Protein AF-A0A8J8T4H5-F1 (afdb_monomer_lite)

pLDDT: mean 76.76, std 9.53, range [48.12, 96.94]

Radius of gyration: 54.11 Å; chains: 1; bounding box: 108×82×137 Å

Organism: Halteria grandinella (NCBI:txid5974)

InterPro domains:
  IPR029358 Cilia-and flagella-associated protein 96 [PF15239] (41-212)
  IPR029358 Cilia-and flagella-associated protein 96 [PTHR31144] (11-211)

Secondary structure (DSSP, 8-state):
-----TTHHHHTTTTS----SS--------SS----S--------B-TTS-B-PPPPPPP-PPPPPSSSSTTTSTT---------TTHHHHHHHHHHHHHHHH----S----S----SS--HHHHT-S-----------TT-PPP-----TTS----SSPPPPSGGG-SSPPPPP-PPPP---PPPPPPTTSPPPPP-PPP--GGGPPPPPGGG-HHHHHHH-TTTT---

Sequence (230 aa):
MRTSKHEGYKDAGHDKDFKPAKSLNRKVKADFPHLSDYIEKKKCRKGEDGAVIIEPRNFLTNPPKEGEVGKGTSFGGNLPHMPDPFDTKREILRKERLDHESKVQEKPWSQMVKRRDTFAPVKEVFGTDVALPKVEEVLKGQDPPPHSPLHDKPFKPSNPPKRGYNKTIDKFPPYKEDPLKFVERKKPVEGEEERPKFKPTHSKKTMPMVPVATNIRNLKTEFPSIFRRL

Structure (mmCIF, N/CA/C/O backbone):
data_AF-A0A8J8T4H5-F1
#
_entry.id   AF-A0A8J8T4H5-F1
#
loop_
_atom_site.group_PDB
_atom_site.id
_atom_site.type_symbol
_atom_site.label_atom_id
_atom_site.label_alt_id
_atom_site.label_comp_id
_atom_site.label_asym_id
_atom_site.label_entity_id
_atom_site.label_seq_id
_atom_site.pdbx_PDB_ins_code
_atom_site.Cartn_x
_atom_site.Cartn_y
_atom_site.Cartn_z
_atom_site.occupancy
_atom_site.B_iso_or_equiv
_atom_site.auth_seq_id
_atom_site.auth_comp_id
_atom_site.auth_asym_id
_atom_site.auth_atom_id
_atom_site.pdbx_PDB_model_num
ATOM 1 N N . MET A 1 1 ? -59.970 -51.513 70.207 1.00 48.12 1 MET A N 1
ATOM 2 C CA . MET A 1 1 ? -59.590 -50.797 68.967 1.00 48.12 1 MET A CA 1
ATOM 3 C C . MET A 1 1 ? -58.923 -49.479 69.346 1.00 48.12 1 MET A C 1
ATOM 5 O O . MET A 1 1 ? -59.407 -48.842 70.272 1.00 48.12 1 MET A O 1
ATOM 9 N N . ARG A 1 2 ? -57.808 -49.086 68.711 1.00 59.16 2 ARG A N 1
ATOM 10 C CA . ARG A 1 2 ? -57.159 -47.782 68.960 1.00 59.16 2 ARG A CA 1
ATOM 11 C C . ARG A 1 2 ? -57.922 -46.693 68.199 1.00 59.16 2 ARG A C 1
ATOM 13 O O . ARG A 1 2 ? -58.079 -46.806 66.991 1.00 59.16 2 ARG A O 1
ATOM 20 N N . THR A 1 3 ? -58.397 -45.663 68.892 1.00 70.50 3 THR A N 1
ATOM 21 C CA . THR A 1 3 ? -59.065 -44.508 68.273 1.00 70.50 3 THR A CA 1
ATOM 22 C C . THR A 1 3 ? -58.018 -43.576 67.662 1.00 70.50 3 THR A C 1
ATOM 24 O O . THR A 1 3 ? -57.223 -42.980 68.390 1.00 70.50 3 THR A O 1
ATOM 27 N N . SER A 1 4 ? -57.994 -43.449 66.337 1.00 73.31 4 SER A N 1
ATOM 28 C CA . SER A 1 4 ? -57.128 -42.505 65.625 1.00 73.31 4 SER A CA 1
ATOM 29 C C . SER A 1 4 ? -57.672 -41.080 65.769 1.00 73.31 4 SER A C 1
ATOM 31 O O . SER A 1 4 ? -58.692 -40.741 65.171 1.00 73.31 4 SER A O 1
ATOM 33 N N . LYS A 1 5 ? -57.007 -40.235 66.566 1.00 80.81 5 LYS A N 1
ATOM 34 C CA . LYS A 1 5 ? -57.287 -38.792 66.592 1.00 80.81 5 LYS A CA 1
ATOM 35 C C . LYS A 1 5 ? -56.690 -38.145 65.342 1.00 80.81 5 LYS A C 1
ATOM 37 O O . LYS A 1 5 ? -55.484 -38.233 65.131 1.00 80.81 5 LYS A O 1
ATOM 42 N N . HIS A 1 6 ? -57.526 -37.480 64.548 1.00 74.81 6 HIS A N 1
ATOM 43 C CA . HIS A 1 6 ? -57.135 -36.850 63.281 1.00 74.81 6 HIS A CA 1
ATOM 44 C C . HIS A 1 6 ? -56.016 -35.800 63.451 1.00 74.81 6 HIS A C 1
ATOM 46 O O . HIS A 1 6 ? -55.172 -35.649 62.570 1.00 74.81 6 HIS A O 1
ATOM 52 N N . GLU A 1 7 ? -55.952 -35.119 64.596 1.00 76.06 7 GLU A N 1
ATOM 53 C CA . GLU A 1 7 ? -54.959 -34.066 64.861 1.00 76.06 7 GLU A CA 1
ATOM 54 C C . GLU A 1 7 ? -53.774 -34.515 65.731 1.00 76.06 7 GLU A C 1
ATOM 56 O O . GLU A 1 7 ? -52.969 -33.689 66.156 1.00 76.06 7 GLU A O 1
ATOM 61 N N . GLY A 1 8 ? -53.604 -35.824 65.958 1.00 76.19 8 GLY A N 1
ATOM 62 C CA . GLY A 1 8 ? -52.530 -36.343 66.817 1.00 76.19 8 GLY A CA 1
ATOM 63 C C . GLY A 1 8 ? -51.113 -35.944 66.378 1.00 76.19 8 GLY A C 1
ATOM 64 O O . GLY A 1 8 ? -50.208 -35.901 67.206 1.00 76.19 8 GLY A O 1
ATOM 65 N N . TYR A 1 9 ? -50.915 -35.599 65.101 1.00 68.75 9 TYR A N 1
ATOM 66 C CA . TYR A 1 9 ? -49.623 -35.145 64.578 1.00 68.75 9 TYR A CA 1
ATOM 67 C C . TYR A 1 9 ? -49.249 -33.717 65.029 1.00 68.75 9 TYR A C 1
ATOM 69 O O . TYR A 1 9 ? -48.065 -33.438 65.228 1.00 68.75 9 TYR A O 1
ATOM 77 N N . LYS A 1 10 ? -50.238 -32.835 65.256 1.00 73.12 10 LYS A N 1
ATOM 78 C CA . LYS A 1 10 ? -50.022 -31.492 65.825 1.00 73.12 10 LYS A CA 1
ATOM 79 C C . LYS A 1 10 ? -49.698 -31.582 67.316 1.00 73.12 10 LYS A C 1
ATOM 81 O O . LYS A 1 10 ? -48.769 -30.924 67.785 1.00 73.12 10 LYS A O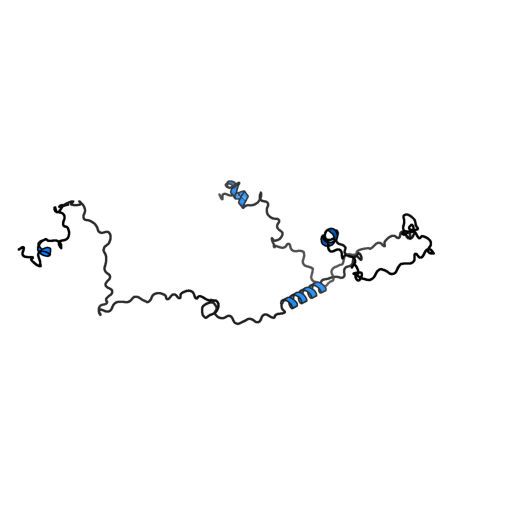 1
ATOM 86 N N . ASP A 1 11 ? -50.405 -32.457 68.036 1.00 74.00 11 ASP A N 1
ATOM 87 C CA . ASP A 1 11 ? -50.169 -32.726 69.462 1.00 74.00 11 ASP A CA 1
ATOM 88 C C . ASP A 1 11 ? -48.792 -33.357 69.714 1.00 74.00 11 ASP A C 1
ATOM 90 O O . ASP A 1 11 ? -48.123 -33.032 70.696 1.00 74.00 11 ASP A O 1
ATOM 94 N N . ALA A 1 12 ? -48.322 -34.203 68.791 1.00 75.44 12 ALA A N 1
ATOM 95 C CA . ALA A 1 12 ? -46.982 -34.788 68.825 1.00 75.44 12 ALA A CA 1
ATOM 96 C C . ALA A 1 12 ? -45.856 -33.773 68.531 1.00 75.44 12 ALA A C 1
ATOM 98 O O . ALA A 1 12 ? -44.679 -34.098 68.679 1.00 75.44 12 ALA A O 1
ATOM 99 N N . GLY A 1 13 ? -46.194 -32.530 68.161 1.00 71.12 13 GLY A N 1
ATOM 100 C CA . GLY A 1 13 ? -45.237 -31.430 68.049 1.00 71.12 13 GLY A CA 1
ATOM 101 C C . GLY A 1 13 ? -44.281 -31.526 66.859 1.00 71.12 13 GLY A C 1
ATOM 102 O O . GLY A 1 13 ? -43.242 -30.874 66.892 1.00 71.12 13 GLY A O 1
ATOM 103 N N . HIS A 1 14 ? -44.624 -32.296 65.821 1.00 70.88 14 HIS A N 1
ATOM 104 C CA . HIS A 1 14 ? -43.783 -32.479 64.630 1.00 70.88 14 HIS A CA 1
ATOM 105 C C . HIS A 1 14 ? -43.642 -31.216 63.758 1.00 70.88 14 HIS A C 1
ATOM 107 O O . HIS A 1 14 ? -42.679 -31.123 63.006 1.00 70.88 14 HIS A O 1
ATOM 113 N N . ASP A 1 15 ? -44.538 -30.234 63.915 1.00 73.38 15 ASP A N 1
ATOM 114 C CA . ASP A 1 15 ? -44.471 -28.916 63.256 1.00 73.38 15 ASP A CA 1
ATOM 115 C C . ASP A 1 15 ? -43.728 -27.851 64.087 1.00 73.38 15 ASP A C 1
ATOM 117 O O . ASP A 1 15 ? -43.699 -26.674 63.728 1.00 73.38 15 ASP A O 1
ATOM 121 N N . LYS A 1 16 ? -43.147 -28.213 65.238 1.00 74.19 16 LYS A N 1
ATOM 122 C CA . LYS A 1 16 ? -42.328 -27.274 66.014 1.00 74.19 16 LYS A CA 1
ATOM 123 C C . LYS A 1 16 ? -40.903 -27.321 65.479 1.00 74.19 16 LYS A C 1
ATOM 125 O O . LYS A 1 16 ? -40.271 -28.373 65.526 1.00 74.19 16 LYS A O 1
ATOM 130 N N . ASP A 1 17 ? -40.386 -26.172 65.044 1.00 78.69 17 ASP A N 1
ATOM 131 C CA . ASP A 1 17 ? -38.970 -26.024 64.697 1.00 78.69 17 ASP A CA 1
ATOM 132 C C . ASP A 1 17 ? -38.089 -26.629 65.798 1.00 78.69 17 ASP A C 1
ATOM 134 O O . ASP A 1 17 ? -38.341 -26.418 66.991 1.00 78.69 17 ASP A O 1
ATOM 138 N N . PHE A 1 18 ? -37.060 -27.386 65.406 1.00 74.88 18 PHE A N 1
ATOM 139 C CA . PHE A 1 18 ? -36.119 -28.007 66.335 1.00 74.88 18 PHE A CA 1
ATOM 140 C C . PHE A 1 18 ? -35.484 -26.933 67.228 1.00 74.88 18 PHE A C 1
ATOM 142 O O . PHE A 1 18 ? -34.607 -26.177 66.808 1.00 74.88 18 PHE A O 1
ATOM 149 N N . LYS A 1 19 ? -35.936 -26.859 68.483 1.00 72.12 19 LYS A N 1
ATOM 150 C CA . LYS A 1 19 ? -35.341 -26.005 69.511 1.00 72.12 19 LYS A CA 1
ATOM 151 C C . LYS A 1 19 ? -34.372 -26.854 70.331 1.00 72.12 19 LYS A C 1
ATOM 153 O O . LYS A 1 19 ? -34.779 -27.903 70.834 1.00 72.12 19 LYS A O 1
ATOM 158 N N . PRO A 1 20 ? -33.106 -26.437 70.500 1.00 77.50 20 PRO A N 1
ATOM 159 C CA . PRO A 1 20 ? -32.175 -27.159 71.356 1.00 77.50 20 PRO A CA 1
ATOM 160 C C . PRO A 1 20 ? -32.749 -27.257 72.776 1.00 77.50 20 PRO A C 1
ATOM 162 O O . PRO A 1 20 ? -33.276 -26.281 73.308 1.00 77.50 20 PRO A O 1
ATOM 165 N N . ALA A 1 21 ? -32.619 -28.430 73.403 1.00 71.38 21 ALA A N 1
ATOM 166 C CA . ALA A 1 21 ? -33.217 -28.744 74.708 1.00 71.38 21 ALA A CA 1
ATOM 167 C C . ALA A 1 21 ? -32.777 -27.809 75.854 1.00 71.38 21 ALA A C 1
ATOM 169 O O . ALA A 1 21 ? -33.380 -27.801 76.924 1.00 71.38 21 ALA A O 1
ATOM 170 N N . LYS A 1 22 ? -31.717 -27.022 75.643 1.00 73.69 22 LYS A N 1
ATOM 171 C CA . LYS A 1 22 ? -31.236 -26.001 76.570 1.00 73.69 22 LYS A CA 1
ATOM 172 C C . LYS A 1 22 ? -31.010 -24.707 75.796 1.00 73.69 22 LYS A C 1
ATOM 174 O O . LYS A 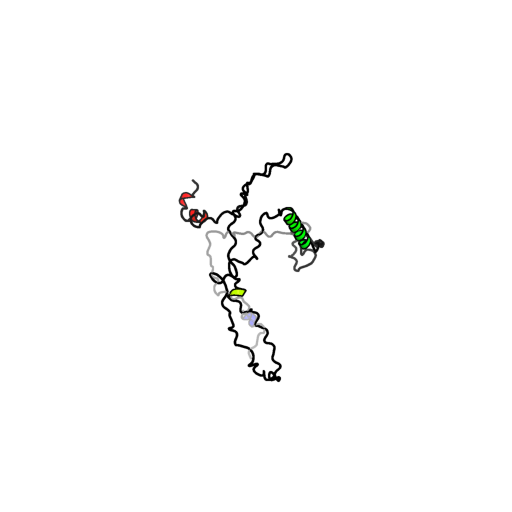1 22 ? -30.178 -24.667 74.891 1.00 73.69 22 LYS A O 1
ATOM 179 N N . SER A 1 23 ? -31.697 -23.634 76.181 1.00 67.06 23 SER A N 1
ATOM 180 C CA . SER A 1 23 ? -31.299 -22.284 75.790 1.00 67.06 23 SER A CA 1
ATOM 181 C C . SER A 1 23 ? -29.957 -21.988 76.457 1.00 67.06 23 SER A C 1
ATOM 183 O O . SER A 1 23 ? -29.897 -21.743 77.665 1.00 67.06 23 SER A O 1
ATOM 185 N N . LEU A 1 24 ? -28.860 -22.058 75.703 1.00 66.50 24 LEU A N 1
ATOM 186 C CA . LEU A 1 24 ? -27.577 -21.560 76.186 1.00 66.50 24 LEU A CA 1
ATOM 187 C C . LEU A 1 24 ? -27.739 -20.053 76.396 1.00 66.50 24 LEU A C 1
ATOM 189 O O . LEU A 1 24 ? -27.742 -19.287 75.435 1.00 66.50 24 LEU A O 1
ATOM 193 N N . ASN A 1 25 ? -27.902 -19.628 77.651 1.00 66.00 25 ASN A N 1
ATOM 194 C CA . ASN A 1 25 ? -27.830 -18.223 78.036 1.00 66.00 25 ASN A CA 1
ATOM 195 C C . ASN A 1 25 ? -26.396 -17.746 77.804 1.00 66.00 25 ASN A C 1
ATOM 197 O O . ASN A 1 25 ? -25.583 -17.678 78.725 1.00 66.00 25 ASN A O 1
ATOM 201 N N . ARG A 1 26 ? -26.060 -17.435 76.553 1.00 60.97 26 ARG A N 1
ATOM 202 C CA . ARG A 1 26 ? -24.775 -16.856 76.186 1.00 60.97 26 ARG A CA 1
ATOM 203 C C . ARG A 1 26 ? -24.806 -15.373 76.564 1.00 60.97 26 ARG A C 1
ATOM 205 O O . ARG A 1 26 ? -24.913 -14.500 75.715 1.00 60.97 26 ARG A O 1
ATOM 212 N N . LYS A 1 27 ? -24.742 -15.080 77.867 1.00 62.34 27 LYS A N 1
ATOM 213 C CA . LYS A 1 27 ? -24.481 -13.728 78.384 1.00 62.34 27 LYS A CA 1
ATOM 214 C C . LYS A 1 27 ? -22.987 -13.432 78.260 1.00 62.34 27 LYS A C 1
ATOM 216 O O . LYS A 1 27 ? -22.303 -13.256 79.2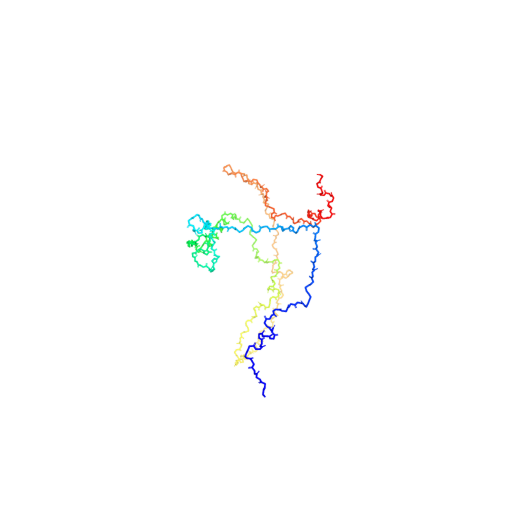60 1.00 62.34 27 LYS A O 1
ATOM 221 N N . VAL A 1 28 ? -22.469 -13.392 77.036 1.00 63.84 28 VAL A N 1
ATOM 222 C CA . VAL A 1 28 ? -21.215 -12.672 76.809 1.00 63.84 28 VAL A CA 1
ATOM 223 C C . VAL A 1 28 ? -21.627 -11.212 76.697 1.00 63.84 28 VAL A C 1
ATOM 225 O O . VAL A 1 28 ? -22.088 -10.770 75.649 1.00 63.84 28 VAL A O 1
ATOM 228 N N . LYS A 1 29 ? -21.571 -10.487 77.819 1.00 67.69 29 LYS A N 1
ATOM 229 C CA . LYS A 1 29 ? -21.586 -9.027 77.775 1.00 67.69 29 LYS A CA 1
ATOM 230 C C . LYS A 1 29 ? -20.262 -8.640 77.128 1.00 67.69 29 LYS A C 1
ATOM 232 O O . LYS A 1 29 ? -19.228 -8.774 77.765 1.00 67.69 29 LYS A O 1
ATOM 237 N N . ALA A 1 30 ? -20.283 -8.283 75.849 1.00 71.06 30 ALA A N 1
ATOM 238 C CA . ALA A 1 30 ? -19.136 -7.605 75.269 1.00 71.06 30 ALA A CA 1
ATOM 239 C C . ALA A 1 30 ? -18.952 -6.288 76.036 1.00 71.06 30 ALA A C 1
ATOM 241 O O . ALA A 1 30 ? -19.937 -5.588 76.283 1.00 71.06 30 ALA A O 1
ATOM 242 N N . ASP A 1 31 ? -17.717 -5.969 76.423 1.00 80.38 31 ASP A N 1
ATOM 243 C CA . ASP A 1 31 ? -17.400 -4.727 77.145 1.00 80.38 31 ASP A CA 1
ATOM 244 C C . ASP A 1 31 ? -17.701 -3.475 76.305 1.00 80.38 31 ASP A C 1
ATOM 246 O O . ASP A 1 31 ? -17.849 -2.376 76.836 1.00 80.38 31 ASP A O 1
ATOM 250 N N . PHE A 1 32 ? -17.859 -3.654 74.990 1.00 80.25 32 PHE A N 1
ATOM 251 C CA . PHE A 1 32 ? -18.179 -2.602 74.039 1.00 80.25 32 PHE A CA 1
ATOM 252 C C . PHE A 1 32 ? -19.486 -2.914 73.297 1.00 80.25 32 PHE A C 1
ATOM 254 O O . PHE A 1 32 ? -19.695 -4.057 72.870 1.00 80.25 32 PHE A O 1
ATOM 261 N N . PRO A 1 33 ? -20.375 -1.919 73.111 1.00 78.44 33 PRO A N 1
ATOM 262 C CA . PRO A 1 33 ? -21.544 -2.076 72.257 1.00 78.44 33 PRO A CA 1
ATOM 263 C C . PRO A 1 33 ? -21.090 -2.333 70.815 1.00 78.44 33 PRO A C 1
ATOM 265 O O . PRO A 1 33 ? -20.157 -1.697 70.329 1.00 78.44 33 PRO A O 1
ATOM 268 N N . HIS A 1 34 ? -21.751 -3.262 70.123 1.00 77.19 34 HIS A N 1
ATOM 269 C CA . HIS A 1 34 ? -21.466 -3.550 68.719 1.00 77.19 34 HIS A CA 1
ATOM 270 C C . HIS A 1 34 ? -21.795 -2.318 67.863 1.00 77.19 34 HIS A C 1
ATOM 272 O O . HIS A 1 34 ? -22.962 -2.036 67.585 1.00 77.19 34 HIS A O 1
ATOM 278 N N . LEU A 1 35 ? -20.765 -1.578 67.457 1.00 79.06 35 LEU A N 1
ATOM 279 C CA . LEU A 1 35 ? -20.881 -0.481 66.504 1.00 79.06 35 LEU A CA 1
ATOM 280 C C . LEU A 1 35 ? -21.162 -1.093 65.127 1.00 79.06 35 LEU A C 1
ATOM 282 O O . LEU A 1 35 ? -20.359 -1.858 64.606 1.00 79.06 35 LEU A O 1
ATOM 286 N N . SER A 1 36 ? -22.338 -0.833 64.557 1.00 79.31 36 SER A N 1
ATOM 287 C CA . SER A 1 36 ? -22.622 -1.211 63.172 1.00 79.31 36 SER A CA 1
ATOM 288 C C . SER A 1 36 ? -21.914 -0.228 62.240 1.00 79.31 36 SER A C 1
ATOM 290 O O . SER A 1 36 ? -22.266 0.952 62.231 1.00 79.31 36 SER A O 1
ATOM 292 N N . ASP A 1 37 ? -20.966 -0.709 61.438 1.00 79.31 37 ASP A N 1
ATOM 293 C CA . ASP A 1 37 ? -20.181 0.122 60.510 1.00 79.31 37 ASP A CA 1
ATOM 294 C C . ASP A 1 37 ? -21.040 0.841 59.452 1.00 79.31 37 ASP A C 1
ATOM 296 O O . ASP A 1 37 ? -20.618 1.840 58.867 1.00 79.31 37 ASP A O 1
ATOM 300 N N . TYR A 1 38 ? -22.262 0.358 59.203 1.00 80.25 38 TYR A N 1
ATOM 301 C CA . TYR A 1 38 ? -23.140 0.867 58.157 1.00 80.25 38 TYR A CA 1
ATOM 302 C C . TYR A 1 38 ? -24.570 1.084 58.658 1.00 80.25 38 TYR A C 1
ATOM 304 O O . TYR A 1 38 ? -25.236 0.161 59.121 1.00 80.25 38 TYR A O 1
ATOM 312 N N . ILE A 1 39 ? -25.056 2.321 58.530 1.00 81.88 39 ILE A N 1
ATOM 313 C CA . ILE A 1 39 ? -26.459 2.674 58.757 1.00 81.88 39 ILE A CA 1
ATOM 314 C C . ILE A 1 39 ? -27.139 2.726 57.389 1.00 81.88 39 ILE A C 1
ATOM 316 O O . ILE A 1 39 ? -26.931 3.669 56.620 1.00 81.88 39 ILE A O 1
ATOM 320 N N . GLU A 1 40 ? -27.967 1.727 57.088 1.00 80.75 40 GLU A N 1
ATOM 321 C CA . GLU A 1 40 ? -28.793 1.696 55.879 1.00 80.75 40 GLU A CA 1
ATOM 322 C C . GLU A 1 40 ? -29.820 2.837 55.894 1.00 80.75 40 GLU A C 1
ATOM 324 O O . GLU A 1 40 ? -30.922 2.736 56.435 1.00 80.75 40 GLU A O 1
ATOM 329 N N . LYS A 1 41 ? -29.469 3.965 55.272 1.00 84.19 41 LYS A N 1
ATOM 330 C CA . LYS A 1 41 ? -30.417 5.057 55.037 1.00 84.19 41 LYS A CA 1
ATOM 331 C C . LYS A 1 41 ? -31.312 4.699 53.854 1.00 84.19 41 LYS A C 1
ATOM 333 O O . LYS A 1 41 ? -30.929 4.866 52.694 1.00 84.19 41 LYS A O 1
ATOM 338 N N . LYS A 1 42 ? -32.532 4.245 54.141 1.00 82.44 42 LYS A N 1
ATOM 339 C CA . LYS A 1 42 ? -33.567 4.024 53.124 1.00 82.44 42 LYS A CA 1
ATOM 340 C C . LYS A 1 42 ? -33.939 5.360 52.469 1.00 82.44 42 LYS A C 1
ATOM 342 O O . LYS A 1 42 ? -34.578 6.206 53.087 1.00 82.44 42 LYS A O 1
ATOM 347 N N . LYS A 1 43 ? -33.540 5.561 51.210 1.00 80.81 43 LYS A N 1
ATOM 348 C CA . LYS A 1 43 ? -33.917 6.752 50.435 1.00 80.81 43 LYS A CA 1
ATOM 349 C C . LYS A 1 43 ? -35.398 6.661 50.048 1.00 80.81 43 LYS A C 1
ATOM 351 O O . LYS A 1 43 ? -35.773 5.819 49.231 1.00 80.81 43 LYS A O 1
ATOM 356 N N . CYS A 1 44 ? -36.240 7.523 50.616 1.00 78.69 44 CYS A N 1
ATOM 357 C CA . CYS A 1 44 ? -37.612 7.710 50.143 1.00 78.69 44 CYS A CA 1
ATOM 358 C C . CYS A 1 44 ? -37.582 8.467 48.809 1.00 78.69 44 CYS A C 1
ATOM 360 O O . CYS A 1 44 ? -37.178 9.621 48.763 1.00 78.69 44 CYS A O 1
ATOM 362 N N . ARG A 1 45 ? -38.003 7.810 47.722 1.00 79.88 45 ARG A N 1
ATOM 363 C CA . ARG A 1 45 ? -38.111 8.412 46.379 1.00 79.88 45 ARG A CA 1
ATOM 364 C C . ARG A 1 45 ? -39.494 8.998 46.078 1.00 79.88 45 ARG A C 1
ATOM 366 O O . ARG A 1 45 ? -39.770 9.316 44.932 1.00 79.88 45 ARG A O 1
ATOM 373 N N . LYS A 1 46 ? -40.382 9.095 47.069 1.00 85.94 46 LYS A N 1
ATOM 374 C CA . LYS A 1 46 ? -41.714 9.691 46.901 1.00 85.94 46 LYS A CA 1
ATOM 375 C C . LYS A 1 46 ? -41.640 11.184 47.228 1.00 85.94 46 LYS A C 1
ATOM 377 O O . LYS A 1 46 ? -41.106 11.524 48.279 1.00 85.94 46 LYS A O 1
ATOM 382 N N . GLY A 1 47 ? -42.132 12.032 46.328 1.00 82.81 47 GLY A N 1
ATOM 383 C CA . GLY A 1 47 ? -42.318 13.465 46.570 1.00 82.81 47 GLY A CA 1
ATOM 384 C C . GLY A 1 47 ? -43.544 13.749 47.445 1.00 82.81 47 GLY A C 1
ATOM 385 O O . GLY A 1 47 ? -44.257 12.818 47.827 1.00 82.81 47 GLY A O 1
ATOM 386 N N . GLU A 1 48 ? -43.797 15.026 47.742 1.00 83.00 48 GLU A N 1
ATOM 387 C CA . GLU A 1 48 ? -44.941 15.469 48.563 1.00 83.00 48 GLU A CA 1
ATOM 388 C C . GLU A 1 48 ? -46.296 15.039 47.973 1.00 83.00 48 GLU A C 1
ATOM 390 O O . GLU A 1 48 ? -47.183 14.629 48.716 1.00 83.00 48 GLU A O 1
ATOM 395 N N . ASP A 1 49 ? -46.407 14.975 46.644 1.00 82.25 49 ASP A N 1
ATOM 396 C CA . ASP A 1 49 ? -47.617 14.538 45.931 1.00 82.25 49 ASP A CA 1
ATOM 397 C C . ASP A 1 49 ? -47.775 13.004 45.849 1.00 82.25 49 ASP A C 1
ATOM 399 O O . ASP A 1 49 ? -48.641 12.481 45.148 1.00 82.25 49 ASP A O 1
ATOM 403 N N . GLY A 1 50 ? -46.888 12.239 46.498 1.00 82.50 50 GLY A N 1
ATOM 404 C CA . GLY A 1 50 ? -46.883 10.773 46.461 1.00 82.50 50 GLY A CA 1
ATOM 405 C C . GLY A 1 50 ? -46.337 10.157 45.164 1.00 82.50 50 GLY A C 1
ATOM 406 O O . GLY A 1 50 ? -46.161 8.935 45.098 1.00 82.50 50 GLY A O 1
ATOM 407 N N . ALA A 1 51 ? -46.009 10.977 44.162 1.00 82.56 51 ALA A N 1
ATOM 408 C CA . ALA A 1 51 ? -45.349 10.554 42.930 1.00 82.56 51 ALA A CA 1
ATOM 409 C C . ALA A 1 51 ? -43.881 10.166 43.179 1.00 82.56 51 ALA A C 1
ATOM 411 O O . ALA A 1 51 ? -43.186 10.761 44.005 1.00 82.56 51 ALA A O 1
ATOM 412 N N . VAL A 1 52 ? -43.389 9.154 42.461 1.00 86.81 52 VAL A N 1
ATOM 413 C CA . VAL A 1 52 ? -41.983 8.732 42.546 1.00 86.81 52 VAL A CA 1
ATOM 414 C C . VAL A 1 52 ? -41.122 9.706 41.738 1.00 86.81 52 VAL A C 1
ATOM 416 O O . VAL A 1 52 ? -41.343 9.871 40.543 1.00 86.81 52 VAL A O 1
ATOM 419 N N . ILE A 1 53 ? -40.137 10.336 42.377 1.00 84.94 53 ILE A N 1
ATOM 420 C CA . ILE A 1 53 ? -39.162 11.226 41.739 1.00 84.94 53 ILE A CA 1
ATOM 421 C C . ILE A 1 53 ? -38.242 10.363 40.867 1.00 84.94 53 ILE A C 1
ATOM 423 O O . ILE A 1 53 ? -37.426 9.591 41.380 1.00 84.94 53 ILE A O 1
ATOM 427 N N . ILE A 1 54 ? -38.413 10.460 39.548 1.00 82.69 54 ILE A N 1
ATOM 428 C CA . ILE A 1 54 ? -37.607 9.745 38.552 1.00 82.69 54 ILE A CA 1
ATOM 429 C C . ILE A 1 54 ? -36.412 10.630 38.180 1.00 82.69 54 ILE A C 1
ATOM 431 O O . ILE A 1 54 ? -36.570 11.810 37.876 1.00 82.69 54 ILE A O 1
ATOM 435 N N . GLU A 1 55 ? -35.209 10.062 38.230 1.00 84.94 55 GLU A N 1
ATOM 436 C CA . GLU A 1 55 ? -33.973 10.740 37.828 1.00 84.94 55 GLU A CA 1
ATOM 437 C C . GLU A 1 55 ? -33.941 10.966 36.298 1.00 84.94 55 GLU A C 1
ATOM 439 O O . GLU A 1 55 ? -34.627 10.255 35.554 1.00 84.94 55 GLU A O 1
ATOM 444 N N . PRO A 1 56 ? -33.154 11.935 35.792 1.00 90.56 56 PRO A N 1
ATOM 445 C CA . PRO A 1 56 ? -32.983 12.133 34.355 1.00 90.56 56 PRO A CA 1
ATOM 446 C C . PRO A 1 56 ? -32.573 10.836 33.647 1.00 90.56 56 PRO A C 1
ATOM 448 O O . PRO A 1 56 ? -31.797 10.038 34.172 1.00 90.56 56 PRO A O 1
ATOM 451 N N . ARG A 1 57 ? -33.090 10.621 32.434 1.00 88.94 57 ARG A N 1
ATOM 452 C CA . ARG A 1 57 ? -32.789 9.417 31.653 1.00 88.94 57 ARG A CA 1
ATOM 453 C C . ARG A 1 57 ? -31.282 9.332 31.375 1.00 88.94 57 ARG A C 1
ATOM 455 O O . ARG A 1 57 ? -30.685 10.303 30.917 1.00 88.94 57 ARG A O 1
ATOM 462 N N . ASN A 1 58 ? -30.692 8.160 31.617 1.00 89.75 58 ASN A N 1
ATOM 463 C CA . ASN A 1 58 ? -29.283 7.888 31.315 1.00 89.75 58 ASN A CA 1
ATOM 464 C C . ASN A 1 58 ? -28.958 8.074 29.821 1.00 89.75 58 ASN A C 1
ATOM 466 O O . ASN A 1 58 ? -29.850 8.061 28.966 1.00 89.75 58 ASN A O 1
ATOM 470 N N . PHE A 1 59 ? -27.663 8.198 29.508 1.00 90.19 59 PHE A N 1
ATOM 471 C CA . PHE A 1 59 ? -27.177 8.267 28.130 1.00 90.19 59 PHE A CA 1
ATOM 472 C C . PHE A 1 59 ? -27.615 7.030 27.333 1.00 90.19 59 PHE A C 1
ATOM 474 O O . PHE A 1 59 ? -27.512 5.894 27.797 1.00 90.19 59 PHE A O 1
ATOM 481 N N . LEU A 1 60 ? -28.130 7.263 26.126 1.00 92.12 60 LEU A N 1
ATOM 482 C CA . LEU A 1 60 ? -28.531 6.192 25.222 1.00 92.12 60 LEU A CA 1
ATOM 483 C C . LEU A 1 60 ? -27.289 5.640 24.525 1.00 92.12 60 LEU A C 1
ATOM 485 O O . LEU A 1 60 ? -26.529 6.392 23.916 1.00 92.12 60 LEU A O 1
ATOM 489 N N . THR A 1 61 ? -27.101 4.328 24.587 1.00 92.38 61 THR A N 1
ATOM 490 C CA . THR A 1 61 ? -26.102 3.615 23.790 1.00 92.38 61 THR A CA 1
ATOM 491 C C . THR A 1 61 ? -26.801 2.805 22.709 1.00 92.38 61 THR A C 1
ATOM 493 O O . THR A 1 61 ? -27.885 2.262 22.917 1.00 92.38 61 THR A O 1
ATOM 496 N N . ASN A 1 62 ? -26.172 2.728 21.538 1.00 87.69 62 ASN A N 1
ATOM 497 C CA . ASN A 1 62 ? -26.591 1.822 20.477 1.00 87.69 62 ASN A CA 1
ATOM 498 C C . ASN A 1 62 ? -25.629 0.627 20.464 1.00 87.69 62 ASN A C 1
ATOM 500 O O . ASN A 1 62 ? -24.417 0.851 20.519 1.00 87.69 62 ASN A O 1
ATOM 504 N N . PRO A 1 63 ? -26.122 -0.620 20.379 1.00 89.44 63 PRO A N 1
ATOM 505 C CA . PRO A 1 63 ? -25.250 -1.769 20.165 1.00 89.44 63 PRO A CA 1
ATOM 506 C C . PRO A 1 63 ? -24.521 -1.641 18.813 1.00 89.44 63 PRO A C 1
ATOM 508 O O . PRO A 1 63 ? -25.066 -1.017 17.889 1.00 89.44 63 PRO A O 1
ATOM 511 N N . PRO A 1 64 ? -23.307 -2.211 18.677 1.00 87.25 64 PRO A N 1
ATOM 512 C CA . PRO A 1 64 ? -22.584 -2.204 17.410 1.00 87.25 64 PRO A CA 1
ATOM 513 C C . PRO A 1 64 ? -23.430 -2.879 16.327 1.00 87.25 64 PRO A C 1
ATOM 515 O O . PRO A 1 64 ? -24.091 -3.888 16.571 1.00 87.25 64 PRO A O 1
ATOM 518 N N . LYS A 1 65 ? -23.455 -2.283 15.134 1.00 85.44 65 LYS A N 1
ATOM 519 C CA . LYS A 1 65 ? -24.185 -2.840 13.994 1.00 85.44 65 LYS A CA 1
ATOM 520 C C . LYS A 1 65 ? -23.377 -3.977 13.378 1.00 85.44 65 LYS A C 1
ATOM 522 O O . LYS A 1 65 ? -22.174 -3.842 13.182 1.00 85.44 65 LYS A O 1
ATOM 527 N N . GLU A 1 66 ? -24.060 -5.069 13.059 1.00 83.62 66 GLU A N 1
ATOM 528 C CA . GLU A 1 66 ? -23.485 -6.251 12.416 1.00 83.62 66 GLU A CA 1
ATOM 529 C C . GLU A 1 66 ? -23.864 -6.268 10.925 1.00 83.62 66 GLU A C 1
ATOM 531 O O . GLU A 1 66 ? -24.999 -5.939 10.572 1.00 83.62 66 GLU A O 1
ATOM 536 N N . GLY A 1 67 ? -22.918 -6.628 10.050 1.00 81.81 67 GLY A N 1
ATOM 537 C CA . GLY A 1 67 ? -23.113 -6.738 8.596 1.00 81.81 67 GLY A CA 1
ATOM 538 C C . GLY A 1 67 ? -22.126 -5.910 7.762 1.00 81.81 67 GLY A C 1
ATOM 539 O O . GLY A 1 67 ? -21.364 -5.114 8.301 1.00 81.81 67 GLY A O 1
ATOM 540 N N . GLU A 1 68 ? -22.139 -6.100 6.437 1.00 77.19 68 GLU A N 1
ATOM 541 C CA . GLU A 1 68 ? -21.218 -5.424 5.499 1.00 77.19 68 GLU A CA 1
ATOM 542 C C . GLU A 1 68 ? -21.774 -4.108 4.928 1.00 77.19 68 GLU A C 1
ATOM 544 O O . GLU A 1 68 ? -21.024 -3.157 4.716 1.00 77.19 68 GLU A O 1
ATOM 549 N N . VAL A 1 69 ? -23.091 -4.018 4.699 1.00 78.31 69 VAL A N 1
ATOM 550 C CA . VAL A 1 69 ? -23.741 -2.855 4.069 1.00 78.31 69 VAL A CA 1
ATOM 551 C C . VAL A 1 69 ? -24.980 -2.417 4.851 1.00 78.31 69 VAL A C 1
ATOM 553 O O . VAL A 1 69 ? -25.786 -3.247 5.264 1.00 78.31 69 VAL A O 1
ATOM 556 N N . GLY A 1 70 ? -25.154 -1.108 5.065 1.00 73.81 70 GLY A N 1
ATOM 557 C CA . GLY A 1 70 ? -26.339 -0.572 5.742 1.00 73.81 70 GLY A CA 1
ATOM 558 C C . GLY A 1 70 ? -26.128 0.756 6.474 1.00 73.81 70 GLY A C 1
ATOM 559 O O . GLY A 1 70 ? -25.007 1.221 6.691 1.00 73.81 70 GLY A O 1
ATOM 560 N N . LYS A 1 71 ? -27.243 1.379 6.879 1.00 73.00 71 LYS A N 1
ATOM 561 C CA . LYS A 1 71 ? -27.243 2.637 7.641 1.00 73.00 71 LYS A CA 1
ATOM 562 C C . LYS A 1 71 ? -26.637 2.409 9.029 1.00 73.00 71 LYS A C 1
ATOM 564 O O . LYS A 1 71 ? -27.223 1.715 9.858 1.00 73.00 71 LYS A O 1
ATOM 569 N N . GLY A 1 72 ? -25.504 3.056 9.295 1.00 75.12 72 GLY A N 1
ATOM 570 C CA . GLY A 1 72 ? -24.802 2.968 10.579 1.00 75.12 72 GLY A CA 1
ATOM 571 C C . GLY A 1 72 ? -23.822 1.797 10.693 1.00 75.12 72 GLY A C 1
ATOM 572 O O . GLY A 1 72 ? -23.297 1.584 11.780 1.00 75.12 72 GLY A O 1
ATOM 573 N N . THR A 1 73 ? -23.568 1.066 9.600 1.00 81.44 73 THR A N 1
ATOM 574 C CA . THR A 1 73 ? -22.483 0.073 9.518 1.00 81.44 73 THR A CA 1
ATOM 575 C C . THR A 1 73 ? -21.121 0.755 9.349 1.00 81.44 73 THR A C 1
ATOM 577 O O . THR A 1 73 ? -20.145 0.368 9.982 1.00 81.44 73 THR A O 1
ATOM 580 N N . SER A 1 74 ? -21.053 1.818 8.542 1.00 80.56 74 SER A N 1
ATOM 581 C CA . SER A 1 74 ? -19.872 2.674 8.387 1.00 80.56 74 SER A CA 1
ATOM 582 C C . SER A 1 74 ? -20.060 4.003 9.131 1.00 80.56 74 SER A C 1
ATOM 584 O O . SER A 1 74 ? -21.156 4.567 9.163 1.00 80.56 74 SER A O 1
ATOM 586 N N . PHE A 1 75 ? -18.975 4.554 9.686 1.00 80.25 75 PHE A N 1
ATOM 587 C CA . PHE A 1 75 ? -18.998 5.852 10.383 1.00 80.25 75 PHE A CA 1
ATOM 588 C C . PHE A 1 75 ? -19.364 7.040 9.471 1.00 80.25 75 PHE A C 1
ATOM 590 O O . PHE A 1 75 ? -19.808 8.071 9.966 1.00 80.25 75 PHE A O 1
ATOM 597 N N . GLY A 1 76 ? -19.193 6.900 8.150 1.00 81.06 76 GLY A N 1
ATOM 598 C CA . GLY A 1 76 ? -19.417 7.957 7.154 1.00 81.06 76 GLY A CA 1
ATOM 599 C C . GLY A 1 76 ? -20.657 7.780 6.271 1.00 81.06 76 GLY A C 1
ATOM 600 O O . GLY A 1 76 ? -20.844 8.559 5.342 1.00 81.06 76 GLY A O 1
ATOM 601 N N . GLY A 1 77 ? -21.493 6.765 6.522 1.00 80.81 77 GLY A N 1
ATOM 602 C CA . GLY A 1 77 ? -22.625 6.433 5.651 1.00 80.81 77 GLY A CA 1
ATOM 603 C C . GLY A 1 77 ? -22.209 5.800 4.316 1.00 80.81 77 GLY A C 1
ATOM 604 O O . GLY A 1 77 ? -21.107 5.262 4.173 1.00 80.81 77 GLY A O 1
ATOM 605 N N . ASN A 1 78 ? -23.117 5.828 3.337 1.00 79.12 78 ASN A N 1
ATOM 606 C CA . ASN A 1 78 ? -22.886 5.257 2.011 1.00 79.12 78 ASN A CA 1
ATOM 607 C C . ASN A 1 78 ? -22.027 6.219 1.180 1.00 79.12 78 ASN A C 1
ATOM 609 O O . ASN A 1 78 ? -22.534 7.211 0.657 1.00 79.12 78 ASN A O 1
ATOM 613 N N . LEU A 1 79 ? -20.733 5.924 1.059 1.00 78.69 79 LEU A N 1
ATOM 614 C CA . LEU A 1 79 ? -19.836 6.670 0.178 1.00 78.69 79 LEU A CA 1
ATOM 615 C C . LEU A 1 79 ? -20.282 6.471 -1.283 1.00 78.69 79 LEU A C 1
ATOM 617 O O . LEU A 1 79 ? -20.426 5.321 -1.710 1.00 78.69 79 LEU A O 1
ATOM 621 N N . PRO A 1 80 ? -20.522 7.549 -2.056 1.00 85.62 80 PRO A N 1
ATOM 622 C CA . PRO A 1 80 ? -20.836 7.413 -3.471 1.00 85.62 80 PRO A CA 1
ATOM 623 C C . PRO A 1 80 ? -19.646 6.792 -4.206 1.00 85.62 80 PRO A C 1
ATOM 625 O O . PRO A 1 80 ? -18.488 7.081 -3.900 1.00 85.62 80 PRO A O 1
ATOM 628 N N . HIS A 1 81 ? -19.936 5.938 -5.187 1.00 86.19 81 HIS A N 1
ATOM 629 C CA . HIS A 1 81 ? -18.909 5.323 -6.019 1.00 86.19 81 HIS A CA 1
ATOM 630 C C . HIS A 1 81 ? -18.122 6.409 -6.766 1.00 86.19 81 HIS A C 1
ATOM 632 O O . HIS A 1 81 ? -18.678 7.119 -7.606 1.00 86.19 81 HIS A O 1
ATOM 638 N N . MET A 1 82 ? -16.827 6.530 -6.470 1.00 86.50 82 MET A N 1
ATOM 639 C CA . MET A 1 82 ? -15.917 7.363 -7.250 1.00 86.50 82 MET A CA 1
ATOM 640 C C . MET A 1 82 ? -15.526 6.601 -8.522 1.00 86.50 82 MET A C 1
ATOM 642 O O . MET A 1 82 ? -14.931 5.531 -8.404 1.00 86.50 82 MET A O 1
ATOM 646 N N . PRO A 1 83 ? -15.850 7.103 -9.729 1.00 83.31 83 PRO A N 1
ATOM 647 C CA . PRO A 1 83 ? -15.454 6.439 -10.962 1.00 83.31 83 PRO A CA 1
ATOM 648 C C . PRO A 1 83 ? -13.933 6.531 -11.131 1.00 83.31 83 PRO A C 1
ATOM 650 O O . PRO A 1 83 ? -13.402 7.596 -11.439 1.00 83.31 83 PRO A O 1
ATOM 653 N N . ASP A 1 84 ? -13.239 5.415 -10.917 1.00 82.81 84 ASP A N 1
ATOM 654 C CA . ASP A 1 84 ? -11.820 5.277 -11.242 1.00 82.81 84 ASP A CA 1
ATOM 655 C C . ASP A 1 84 ? -11.679 4.993 -12.749 1.00 82.81 84 ASP A C 1
ATOM 657 O O . ASP A 1 84 ? -12.259 4.015 -13.242 1.00 82.81 84 ASP A O 1
ATOM 661 N N . PRO A 1 85 ? -10.968 5.832 -13.525 1.00 83.00 85 PRO A N 1
ATOM 662 C CA . PRO A 1 85 ? -10.737 5.549 -14.930 1.00 83.00 85 PRO A CA 1
ATOM 663 C C . PRO A 1 85 ? -9.916 4.260 -15.073 1.00 83.00 85 PRO A C 1
ATOM 665 O O . PRO A 1 85 ? -8.762 4.179 -14.656 1.00 83.00 85 PRO A O 1
ATOM 668 N N . PHE A 1 86 ? -10.502 3.252 -15.719 1.00 80.88 86 PHE A N 1
ATOM 669 C CA . PHE A 1 86 ? -9.928 1.907 -15.874 1.00 80.88 86 PHE A CA 1
ATOM 670 C C . PHE A 1 86 ? -8.488 1.892 -16.428 1.00 80.88 86 PHE A C 1
ATOM 672 O O . PHE A 1 86 ? -7.686 1.018 -16.100 1.00 80.88 86 PHE A O 1
ATOM 679 N N . ASP A 1 87 ? -8.143 2.883 -17.252 1.00 89.62 87 ASP A N 1
ATOM 680 C CA . ASP A 1 87 ? -6.871 2.966 -17.969 1.00 89.62 87 ASP A CA 1
ATOM 681 C C . ASP A 1 87 ? -5.776 3.788 -17.262 1.00 89.62 87 ASP A C 1
ATOM 683 O O . ASP A 1 87 ? -4.704 3.984 -17.843 1.00 89.62 87 ASP A O 1
ATOM 687 N N . THR A 1 88 ? -5.975 4.236 -16.016 1.00 86.75 88 THR A N 1
ATOM 688 C CA . THR A 1 88 ? -4.996 5.056 -15.262 1.00 86.75 88 THR A CA 1
ATOM 689 C C . THR A 1 88 ? -3.586 4.466 -15.287 1.00 86.75 88 THR A C 1
ATOM 691 O O . THR A 1 88 ? -2.612 5.157 -15.594 1.00 86.75 88 THR A O 1
ATOM 694 N N . LYS A 1 89 ? -3.462 3.152 -15.072 1.00 88.19 89 LYS A N 1
ATOM 695 C CA . LYS A 1 89 ? -2.179 2.437 -15.138 1.00 88.19 89 LYS A CA 1
ATOM 696 C C . LYS A 1 89 ? -1.529 2.535 -16.520 1.00 88.19 89 LYS A C 1
ATOM 698 O O . LYS A 1 89 ? -0.320 2.729 -16.625 1.00 88.19 89 LYS A O 1
ATOM 703 N N . ARG A 1 90 ? -2.317 2.408 -17.590 1.00 90.25 90 ARG A N 1
ATOM 704 C CA . ARG A 1 90 ? -1.828 2.481 -18.975 1.00 90.25 90 ARG A CA 1
ATOM 705 C C . ARG A 1 90 ? -1.366 3.894 -19.321 1.00 90.25 90 ARG A C 1
ATOM 707 O O . ARG A 1 90 ? -0.354 4.053 -20.000 1.00 90.25 90 ARG A O 1
ATOM 714 N N . GLU A 1 91 ? -2.077 4.909 -18.844 1.00 92.81 91 GLU A N 1
ATOM 715 C CA . GLU A 1 91 ? -1.711 6.312 -19.039 1.00 92.81 91 GLU A CA 1
ATOM 716 C C . GLU A 1 91 ? -0.441 6.700 -18.284 1.00 92.81 91 GLU A C 1
ATOM 718 O O . GLU A 1 91 ? 0.416 7.370 -18.860 1.00 92.81 91 GLU A O 1
ATOM 723 N N . ILE A 1 92 ? -0.284 6.243 -17.037 1.00 94.69 92 ILE A N 1
ATOM 724 C CA . ILE A 1 92 ? 0.935 6.454 -16.244 1.00 94.69 92 ILE A CA 1
ATOM 725 C C . ILE A 1 92 ? 2.135 5.835 -16.964 1.00 94.69 92 ILE A C 1
ATOM 727 O O . ILE A 1 92 ? 3.106 6.535 -17.238 1.00 94.69 92 ILE A O 1
ATOM 731 N N . LEU A 1 93 ? 2.028 4.572 -17.387 1.00 94.06 93 LEU A N 1
ATOM 732 C CA . LEU A 1 93 ? 3.098 3.891 -18.124 1.00 94.06 93 LEU A CA 1
ATOM 733 C C . LEU A 1 93 ? 3.443 4.590 -19.445 1.00 94.06 93 LEU A C 1
ATOM 735 O O . LEU A 1 93 ? 4.605 4.620 -19.853 1.00 94.06 93 LEU A O 1
ATOM 739 N N . ARG A 1 94 ? 2.441 5.150 -20.136 1.00 96.06 94 ARG A N 1
ATOM 740 C CA . ARG A 1 94 ? 2.663 5.930 -21.359 1.00 96.06 94 ARG A CA 1
ATOM 741 C C . ARG A 1 94 ? 3.426 7.220 -21.052 1.00 96.06 94 ARG A C 1
ATOM 743 O O . ARG A 1 94 ? 4.388 7.516 -21.751 1.00 96.06 94 ARG A O 1
ATOM 750 N N . LYS A 1 95 ? 3.026 7.958 -20.011 1.00 96.94 95 LYS A N 1
ATOM 751 C CA . LYS A 1 95 ? 3.700 9.193 -19.579 1.00 96.94 95 LYS A CA 1
ATOM 752 C C . LYS A 1 95 ? 5.145 8.930 -19.159 1.00 96.94 95 LYS A C 1
ATOM 754 O O . LYS A 1 95 ? 6.036 9.634 -19.617 1.00 96.94 95 LYS A O 1
ATOM 759 N N . GLU A 1 96 ? 5.384 7.890 -18.363 1.00 96.75 96 GLU A N 1
ATOM 760 C CA . GLU A 1 96 ? 6.728 7.499 -17.921 1.00 96.75 96 GLU A CA 1
ATOM 761 C C . GLU A 1 96 ? 7.637 7.121 -19.094 1.00 96.75 96 GLU A C 1
ATOM 763 O O . GLU A 1 96 ? 8.806 7.503 -19.123 1.00 96.75 96 GLU A O 1
ATOM 768 N N . ARG A 1 97 ? 7.103 6.407 -20.094 1.00 96.06 97 ARG A N 1
ATOM 769 C CA . ARG A 1 97 ? 7.862 6.041 -21.294 1.00 96.06 97 ARG A CA 1
ATOM 770 C C . ARG A 1 97 ? 8.271 7.261 -22.110 1.00 96.06 97 ARG A C 1
ATOM 772 O O . ARG A 1 97 ? 9.435 7.363 -22.475 1.00 96.06 97 ARG A O 1
ATOM 779 N N . LEU A 1 98 ? 7.337 8.177 -22.364 1.00 96.75 98 LEU A N 1
ATOM 780 C CA . LEU A 1 98 ? 7.612 9.399 -23.124 1.00 96.75 98 LEU A CA 1
ATOM 781 C C . LEU A 1 98 ? 8.632 10.288 -22.403 1.00 96.75 98 LEU A C 1
ATOM 783 O O . LEU A 1 98 ? 9.546 10.822 -23.028 1.00 96.75 98 LEU A O 1
ATOM 787 N N . ASP A 1 99 ? 8.517 10.402 -21.079 1.00 96.62 99 ASP A N 1
ATOM 788 C CA . ASP A 1 99 ? 9.486 11.133 -20.262 1.00 96.62 99 ASP A CA 1
ATOM 789 C C . ASP A 1 99 ? 10.875 10.469 -20.310 1.00 96.62 99 ASP A C 1
ATOM 791 O O . ASP A 1 99 ? 11.883 11.154 -20.491 1.00 96.62 99 ASP A O 1
ATOM 795 N N . HIS A 1 100 ? 10.944 9.134 -20.243 1.00 95.50 100 HIS A N 1
ATOM 796 C CA . HIS A 1 100 ? 12.194 8.392 -20.412 1.00 95.50 100 HIS A CA 1
ATOM 797 C C . HIS A 1 100 ? 12.814 8.634 -21.793 1.00 95.50 100 HIS A C 1
ATOM 799 O O . HIS A 1 100 ? 13.979 9.014 -21.873 1.00 95.50 100 HIS A O 1
ATOM 805 N N . GLU A 1 101 ? 12.037 8.474 -22.864 1.00 92.69 101 GLU A N 1
ATOM 806 C CA . GLU A 1 101 ? 12.482 8.679 -24.246 1.00 92.69 101 GLU A CA 1
ATOM 807 C C . GLU A 1 101 ? 13.005 10.101 -24.473 1.00 92.69 101 GLU A C 1
ATOM 809 O O . GLU A 1 101 ? 14.057 10.263 -25.084 1.00 92.69 101 GLU A O 1
ATOM 814 N N . SER A 1 102 ? 12.359 11.124 -23.900 1.00 94.44 102 SER A N 1
ATOM 815 C CA . SER A 1 102 ? 12.828 12.514 -24.013 1.00 94.44 102 SER A CA 1
ATOM 816 C C . SER A 1 102 ? 14.187 12.772 -23.344 1.00 94.44 102 SER A C 1
ATOM 818 O O . SER A 1 102 ? 14.903 13.700 -23.718 1.00 94.44 102 SER A O 1
ATOM 820 N N . LYS A 1 103 ? 14.567 11.947 -22.359 1.00 91.38 103 LYS A N 1
ATOM 821 C CA . LYS A 1 103 ? 15.831 12.055 -21.611 1.00 91.38 103 LYS A CA 1
ATOM 822 C C . LYS A 1 103 ? 16.931 11.146 -22.158 1.00 91.38 103 LYS A C 1
ATOM 824 O O . LYS A 1 103 ? 18.097 11.315 -21.789 1.00 91.38 103 LYS A O 1
ATOM 829 N N . VAL A 1 104 ? 16.587 10.173 -23.001 1.00 86.88 104 VAL A N 1
ATOM 830 C CA . VAL A 1 104 ? 17.554 9.259 -23.612 1.00 86.88 104 VAL A CA 1
ATOM 831 C C . VAL A 1 104 ? 18.326 10.013 -24.692 1.00 86.88 104 VAL A C 1
ATOM 833 O O . VAL A 1 104 ? 17.813 10.329 -25.758 1.00 86.88 104 VAL A O 1
ATOM 836 N N . GLN A 1 105 ? 19.594 10.298 -24.408 1.00 84.50 105 GLN A N 1
ATOM 837 C CA . GLN A 1 105 ? 20.530 10.815 -25.405 1.00 84.50 105 GLN A CA 1
ATOM 838 C C . GLN A 1 105 ? 20.968 9.689 -26.349 1.00 84.50 105 GLN A C 1
ATOM 840 O O . GLN A 1 105 ? 21.063 8.528 -25.935 1.00 84.50 105 GLN A O 1
ATOM 845 N N . GLU A 1 106 ? 21.283 10.031 -27.601 1.00 76.88 106 GLU A N 1
ATOM 846 C CA . GLU A 1 106 ? 21.857 9.075 -28.548 1.00 76.88 106 GLU A CA 1
ATOM 847 C C . GLU A 1 106 ? 23.119 8.443 -27.958 1.00 76.88 106 GLU A C 1
ATOM 849 O O . GLU A 1 106 ? 24.044 9.125 -27.508 1.00 76.88 106 GLU A O 1
ATOM 854 N N . LYS A 1 107 ? 23.140 7.109 -27.915 1.00 77.44 107 LYS A N 1
ATOM 855 C CA . LYS A 1 107 ? 24.235 6.369 -27.297 1.00 77.44 107 LYS A CA 1
ATOM 856 C C . LYS A 1 107 ? 25.479 6.490 -28.191 1.00 77.44 107 LYS A C 1
ATOM 858 O O . LYS A 1 107 ? 25.469 5.925 -29.283 1.00 77.44 107 LYS A O 1
ATOM 863 N N . PRO A 1 108 ? 26.575 7.127 -27.735 1.00 68.25 108 PRO A N 1
ATOM 864 C CA . PRO A 1 108 ? 27.728 7.422 -28.593 1.00 68.25 108 PRO A CA 1
ATOM 865 C C . PRO A 1 108 ? 28.520 6.173 -29.017 1.00 68.25 108 PRO A C 1
ATOM 867 O O . PRO A 1 108 ? 29.329 6.235 -29.937 1.00 68.25 108 PRO A O 1
ATOM 870 N N . TRP A 1 109 ? 28.290 5.028 -28.364 1.00 68.81 109 TRP A N 1
ATOM 871 C CA . TRP A 1 109 ? 28.819 3.723 -28.760 1.00 68.81 109 TRP A CA 1
ATOM 872 C C . TRP A 1 109 ? 27.778 2.645 -28.441 1.00 68.81 109 TRP A C 1
ATOM 874 O O . TRP A 1 109 ? 27.455 2.388 -27.275 1.00 68.81 109 TRP A O 1
ATOM 884 N N . SER A 1 110 ? 27.256 1.975 -29.470 1.00 69.31 110 SER A N 1
ATOM 885 C CA . SER A 1 110 ? 26.499 0.732 -29.309 1.00 69.31 110 SER A CA 1
ATOM 886 C C . SER A 1 110 ? 27.424 -0.460 -29.569 1.00 69.31 110 SER A C 1
ATOM 888 O O . SER A 1 110 ? 28.190 -0.498 -30.528 1.00 69.31 110 SER A O 1
ATOM 890 N N . GLN A 1 111 ? 27.446 -1.416 -28.644 1.00 66.12 111 GLN A N 1
ATOM 891 C CA . GLN A 1 111 ? 28.219 -2.637 -28.826 1.00 66.12 111 GLN A CA 1
ATOM 892 C C . GLN A 1 111 ? 27.472 -3.472 -29.874 1.00 66.12 111 GLN A C 1
ATOM 894 O O . GLN A 1 111 ? 26.384 -3.964 -29.593 1.00 66.12 111 GLN A O 1
ATOM 899 N N . MET A 1 112 ? 28.024 -3.598 -31.086 1.00 70.56 112 MET A N 1
ATOM 900 C CA . MET A 1 112 ? 27.416 -4.377 -32.184 1.00 70.56 112 MET A CA 1
ATOM 901 C C . MET A 1 112 ? 27.412 -5.894 -31.919 1.00 70.56 112 MET A C 1
ATOM 903 O O . MET A 1 112 ? 26.901 -6.679 -32.716 1.00 70.56 112 MET A O 1
ATOM 907 N N . VAL A 1 113 ? 27.998 -6.326 -30.802 1.00 72.56 113 VAL A N 1
ATOM 908 C CA . VAL A 1 113 ? 28.001 -7.722 -30.375 1.00 72.56 113 VAL A CA 1
ATOM 909 C C . VAL A 1 113 ? 26.608 -8.072 -29.859 1.00 72.56 113 VAL A C 1
ATOM 911 O O . VAL A 1 113 ? 26.063 -7.377 -29.000 1.00 72.56 113 VAL A O 1
ATOM 914 N N . LYS A 1 114 ? 26.030 -9.166 -30.371 1.00 73.25 114 LYS A N 1
ATOM 915 C CA . LYS A 1 114 ? 24.791 -9.739 -29.827 1.00 73.25 114 LYS A CA 1
ATOM 916 C C . LYS A 1 114 ? 24.973 -9.915 -28.323 1.00 73.25 114 LYS A C 1
ATOM 918 O O . LYS A 1 114 ? 25.947 -10.545 -27.916 1.00 73.25 114 LYS A O 1
ATOM 923 N N . ARG A 1 115 ? 24.063 -9.361 -27.514 1.00 63.50 115 ARG A N 1
ATOM 924 C CA . ARG A 1 115 ? 24.077 -9.568 -26.062 1.00 63.50 115 ARG A CA 1
ATOM 925 C C . ARG A 1 115 ? 23.985 -11.068 -25.795 1.00 63.50 115 ARG A C 1
ATOM 927 O O . ARG A 1 115 ? 22.919 -11.656 -25.928 1.00 63.50 115 ARG A O 1
ATOM 934 N N . ARG A 1 116 ? 25.127 -11.677 -25.502 1.00 68.50 116 ARG A N 1
ATOM 935 C CA . ARG A 1 116 ? 25.211 -12.962 -24.829 1.00 68.50 116 ARG A CA 1
ATOM 936 C C . ARG A 1 116 ? 25.472 -12.637 -23.374 1.00 68.50 116 ARG A C 1
ATOM 938 O O . ARG A 1 116 ? 26.324 -11.795 -23.084 1.00 68.50 116 ARG A O 1
ATOM 945 N N . ASP A 1 117 ? 24.698 -13.247 -22.493 1.00 74.44 117 ASP A N 1
ATOM 946 C CA . ASP A 1 117 ? 24.961 -13.171 -21.066 1.00 74.44 117 ASP A CA 1
ATOM 947 C C . ASP A 1 117 ? 26.372 -13.709 -20.780 1.00 74.44 117 ASP A C 1
ATOM 949 O O . ASP A 1 117 ? 26.935 -14.480 -21.562 1.00 74.44 117 ASP A O 1
ATOM 953 N N . THR A 1 118 ? 26.977 -13.279 -19.672 1.00 79.12 118 THR A N 1
ATOM 954 C CA . THR A 1 118 ? 28.341 -13.682 -19.284 1.00 79.12 118 THR A CA 1
ATOM 955 C C . THR A 1 118 ? 28.473 -15.196 -19.098 1.00 79.12 118 THR A C 1
ATOM 957 O O . THR A 1 118 ? 29.569 -15.739 -19.213 1.00 79.12 118 THR A O 1
ATOM 960 N N . PHE A 1 119 ? 27.354 -15.870 -18.831 1.00 78.94 119 PHE A N 1
ATOM 961 C CA . PHE A 1 119 ? 27.233 -17.313 -18.680 1.00 78.94 119 PHE A CA 1
ATOM 962 C C . PHE A 1 119 ? 26.016 -17.805 -19.464 1.00 78.94 119 PHE A C 1
ATOM 964 O O . PHE A 1 119 ? 25.044 -17.067 -19.624 1.00 78.94 119 PHE A O 1
ATOM 971 N N . ALA A 1 120 ? 26.053 -19.055 -19.927 1.00 80.38 120 ALA A N 1
ATOM 972 C CA . ALA A 1 120 ? 24.876 -19.682 -20.516 1.00 80.38 120 ALA A CA 1
ATOM 973 C C . ALA A 1 120 ? 23.750 -19.769 -19.459 1.00 80.38 120 ALA A C 1
ATOM 975 O O . ALA A 1 120 ? 24.028 -20.116 -18.304 1.00 80.38 120 ALA A O 1
ATOM 976 N N . PRO A 1 121 ? 22.492 -19.434 -19.802 1.00 81.62 121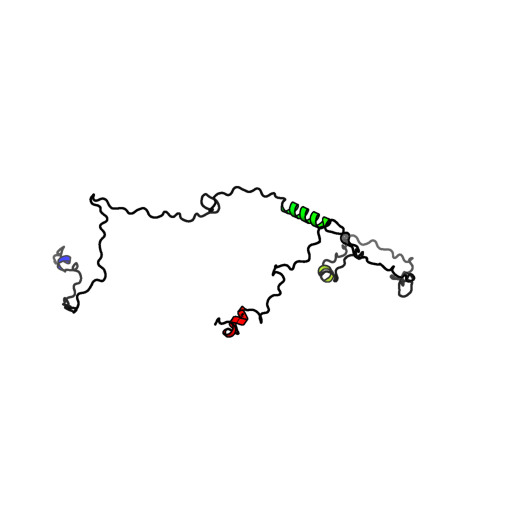 PRO A N 1
ATOM 977 C CA . PRO A 1 121 ? 21.376 -19.514 -18.871 1.00 81.62 121 PRO A CA 1
ATOM 978 C C . PRO A 1 121 ? 21.209 -20.944 -18.351 1.00 81.62 121 PRO A C 1
ATOM 980 O O . PRO A 1 121 ? 21.435 -21.913 -19.072 1.00 81.62 121 PRO A O 1
ATOM 983 N N . VAL A 1 122 ? 20.740 -21.087 -17.107 1.00 79.25 122 VAL A N 1
ATOM 984 C CA . VAL A 1 122 ? 20.516 -22.396 -16.454 1.00 79.25 122 VAL A CA 1
ATOM 985 C C . VAL A 1 122 ? 19.680 -23.330 -17.334 1.00 79.25 122 VAL A C 1
ATOM 987 O O . VAL A 1 122 ? 19.936 -24.527 -17.374 1.00 79.25 122 VAL A O 1
ATOM 990 N N . LYS A 1 123 ? 18.727 -22.780 -18.096 1.00 78.25 123 LYS A N 1
ATOM 991 C CA . LYS A 1 123 ? 17.899 -23.536 -19.041 1.00 78.25 123 LYS A CA 1
ATOM 992 C C . LYS A 1 123 ? 18.677 -24.078 -20.251 1.00 78.25 123 LYS A C 1
ATOM 994 O O . LYS A 1 123 ? 18.320 -25.124 -20.763 1.00 78.25 123 LYS A O 1
ATOM 999 N N . GLU A 1 124 ? 19.723 -23.399 -20.705 1.00 77.94 124 GLU A N 1
ATOM 1000 C CA . GLU A 1 124 ? 20.595 -23.893 -21.782 1.00 77.94 124 GLU A CA 1
ATOM 1001 C C . GLU A 1 124 ? 21.603 -24.927 -21.258 1.00 77.94 124 GLU A C 1
ATOM 1003 O O . GLU A 1 124 ? 21.902 -25.892 -21.950 1.00 77.94 124 GLU A O 1
ATOM 1008 N N . VAL A 1 125 ? 22.097 -24.755 -20.025 1.00 80.06 125 VAL A N 1
ATOM 1009 C CA . VAL A 1 125 ? 23.106 -25.650 -19.425 1.00 80.06 125 VAL A CA 1
ATOM 1010 C C . VAL A 1 125 ? 22.492 -26.933 -18.860 1.00 80.06 125 VAL A C 1
ATOM 1012 O O . VAL A 1 125 ? 23.041 -28.015 -19.040 1.00 80.06 125 VAL A O 1
ATOM 1015 N N . PHE A 1 126 ? 21.370 -26.812 -18.151 1.00 79.25 126 PHE A N 1
ATOM 1016 C CA . PHE A 1 126 ? 20.731 -27.902 -17.407 1.00 79.25 126 PHE A CA 1
ATOM 1017 C C . PHE A 1 126 ? 19.309 -28.207 -17.883 1.00 79.25 126 PHE A C 1
ATOM 1019 O O . PHE A 1 126 ? 18.693 -29.153 -17.394 1.00 79.25 126 PHE A O 1
ATOM 1026 N N . GLY A 1 127 ? 18.752 -27.407 -18.794 1.00 78.81 127 GLY A N 1
ATOM 1027 C CA . GLY A 1 127 ? 17.427 -27.685 -19.327 1.00 78.81 127 GLY A CA 1
ATOM 1028 C C . GLY A 1 127 ? 17.473 -28.881 -20.266 1.00 78.81 127 GLY A C 1
ATOM 1029 O O . GLY A 1 127 ? 18.247 -28.927 -21.216 1.00 78.81 127 GLY A O 1
ATOM 1030 N N . THR A 1 128 ? 16.587 -29.836 -20.018 1.00 68.25 128 THR A N 1
ATOM 1031 C CA . THR A 1 128 ? 16.316 -30.965 -20.916 1.00 68.25 128 THR A CA 1
ATOM 1032 C C . THR A 1 128 ? 15.452 -30.564 -22.118 1.00 68.25 128 THR A C 1
ATOM 1034 O O . THR A 1 128 ? 15.172 -31.399 -22.971 1.00 68.25 128 THR A O 1
ATOM 1037 N N . ASP A 1 129 ? 15.074 -29.284 -22.221 1.00 70.44 129 ASP A N 1
ATOM 1038 C CA . ASP A 1 129 ? 14.319 -28.668 -23.323 1.00 70.44 129 ASP A CA 1
ATOM 1039 C C . ASP A 1 129 ? 15.194 -28.430 -24.573 1.00 70.44 129 ASP A C 1
ATOM 1041 O O . ASP A 1 129 ? 15.064 -27.417 -25.267 1.00 70.44 129 ASP A O 1
ATOM 1045 N N . VAL A 1 130 ? 16.115 -29.343 -24.883 1.00 67.12 130 VAL A N 1
ATOM 1046 C CA . VAL A 1 130 ? 16.686 -29.371 -26.229 1.00 67.12 130 VAL A CA 1
ATOM 1047 C C . VAL A 1 130 ? 15.555 -29.833 -27.134 1.00 67.12 130 VAL A C 1
ATOM 1049 O O . VAL A 1 130 ? 14.995 -30.906 -26.912 1.00 67.12 130 VAL A O 1
ATOM 1052 N N . ALA A 1 131 ? 15.187 -29.025 -28.131 1.00 70.06 131 ALA A N 1
ATOM 1053 C CA . ALA A 1 131 ? 14.269 -29.470 -29.168 1.00 70.06 131 ALA A CA 1
ATOM 1054 C C . ALA A 1 131 ? 14.894 -30.702 -29.824 1.00 70.06 131 ALA A C 1
ATOM 1056 O O . ALA A 1 131 ? 15.829 -30.585 -30.621 1.00 70.06 131 ALA A O 1
ATOM 1057 N N . LEU A 1 132 ? 14.428 -31.887 -29.424 1.00 70.00 132 LEU A N 1
ATOM 1058 C CA . LEU A 1 132 ? 14.838 -33.119 -30.066 1.00 70.00 132 LEU A CA 1
ATOM 1059 C C . LEU A 1 132 ? 14.498 -32.956 -31.548 1.00 70.00 132 LEU A C 1
ATOM 1061 O O . LEU A 1 132 ? 13.421 -32.428 -31.860 1.00 70.00 132 LEU A O 1
ATOM 1065 N N . PRO A 1 133 ? 15.404 -33.342 -32.466 1.00 71.75 133 PRO A N 1
ATOM 1066 C CA . PRO A 1 133 ? 15.055 -33.366 -33.874 1.00 71.75 133 PRO A CA 1
ATOM 1067 C C . PRO A 1 133 ? 13.745 -34.135 -33.978 1.00 71.75 133 PRO A C 1
ATOM 1069 O O . PRO A 1 133 ? 13.625 -35.222 -33.407 1.00 71.75 133 PRO A O 1
ATOM 1072 N N . LYS A 1 134 ? 12.739 -33.516 -34.603 1.00 68.38 134 LYS A N 1
ATOM 1073 C CA . LYS A 1 134 ? 11.432 -34.137 -34.778 1.00 68.38 134 LYS A CA 1
ATOM 1074 C C . LYS A 1 134 ? 11.708 -35.454 -35.492 1.00 68.38 134 LYS A C 1
ATOM 1076 O O . LYS A 1 134 ? 12.114 -35.437 -36.650 1.00 68.38 134 LYS A O 1
ATOM 1081 N N . VAL A 1 135 ? 11.596 -36.566 -34.768 1.00 66.44 135 VAL A N 1
ATOM 1082 C CA . VAL A 1 135 ? 11.649 -37.886 -35.381 1.00 66.44 135 VAL A CA 1
ATOM 1083 C C . VAL A 1 135 ? 10.424 -37.887 -36.269 1.00 66.44 135 VAL A C 1
ATOM 1085 O O . VAL A 1 135 ? 9.301 -37.889 -35.765 1.00 66.44 135 VAL A O 1
ATOM 1088 N N . GLU A 1 136 ? 10.629 -37.720 -37.572 1.00 70.06 136 GLU A N 1
ATOM 1089 C CA . GLU A 1 136 ? 9.567 -37.951 -38.534 1.00 70.06 136 GLU A CA 1
ATOM 1090 C C . GLU A 1 136 ? 9.080 -39.362 -38.240 1.00 70.06 136 GLU A C 1
ATOM 1092 O O . GLU A 1 136 ? 9.861 -40.316 -38.296 1.00 70.06 136 GLU A O 1
ATOM 1097 N N . GLU A 1 137 ? 7.834 -39.475 -37.779 1.00 64.06 137 GLU A N 1
ATOM 1098 C CA . GLU A 1 137 ? 7.217 -40.766 -37.546 1.00 64.06 137 GLU A CA 1
ATOM 1099 C C . GLU A 1 137 ? 7.225 -41.476 -38.893 1.00 64.06 137 GLU A C 1
ATOM 1101 O O . GLU A 1 137 ? 6.411 -41.184 -39.769 1.00 64.06 137 GLU A O 1
ATOM 1106 N N . VAL A 1 138 ? 8.204 -42.364 -39.086 1.00 60.59 138 VAL A N 1
ATOM 1107 C CA . VAL A 1 138 ? 8.196 -43.305 -40.196 1.00 60.59 138 VAL A CA 1
ATOM 1108 C C . VAL A 1 138 ? 6.864 -44.018 -40.062 1.00 60.59 138 VAL A C 1
ATOM 1110 O O . VAL A 1 138 ? 6.634 -44.714 -39.069 1.00 60.59 138 VAL A O 1
ATOM 1113 N N . LEU A 1 139 ? 5.959 -43.753 -41.005 1.00 60.22 139 LEU A N 1
ATOM 1114 C CA . LEU A 1 139 ? 4.646 -44.375 -41.052 1.00 60.22 139 LEU A CA 1
ATOM 1115 C C . LEU A 1 139 ? 4.872 -45.878 -40.882 1.00 60.22 139 LEU A C 1
ATOM 1117 O O . LEU A 1 139 ? 5.509 -46.507 -41.730 1.00 60.22 139 LEU A O 1
ATOM 1121 N N . LYS A 1 140 ? 4.430 -46.445 -39.751 1.00 52.22 140 LYS A N 1
ATOM 1122 C CA . LYS A 1 140 ? 4.543 -47.885 -39.490 1.00 52.22 140 LYS A CA 1
ATOM 1123 C C . LYS A 1 140 ? 3.867 -48.612 -40.654 1.00 52.22 140 LYS A C 1
ATOM 1125 O O . LYS A 1 140 ? 2.643 -48.604 -40.739 1.00 52.22 140 LYS A O 1
ATOM 1130 N N . GLY A 1 141 ? 4.664 -49.198 -41.549 1.00 58.44 141 GLY A N 1
ATOM 1131 C CA . GLY A 1 141 ? 4.180 -49.927 -42.724 1.00 58.44 141 GLY A CA 1
ATOM 1132 C C . GLY A 1 141 ? 4.846 -49.588 -44.061 1.00 58.44 141 GLY A C 1
ATOM 1133 O O . GLY A 1 141 ? 4.513 -50.232 -45.049 1.00 58.44 141 GLY A O 1
ATOM 1134 N N . GLN A 1 142 ? 5.771 -48.625 -44.127 1.00 58.59 142 GLN A N 1
ATOM 1135 C CA . GLN A 1 142 ? 6.594 -48.418 -45.323 1.00 58.59 142 GLN A CA 1
ATOM 1136 C C . GLN A 1 142 ? 8.041 -48.812 -45.037 1.00 58.59 142 GLN A C 1
ATOM 1138 O O . GLN A 1 142 ? 8.774 -48.075 -44.378 1.00 58.59 142 GLN A O 1
ATOM 1143 N N . ASP A 1 143 ? 8.452 -49.976 -45.540 1.00 60.84 143 ASP A N 1
ATOM 1144 C CA . ASP A 1 143 ? 9.873 -50.290 -45.652 1.00 60.84 143 ASP A CA 1
ATOM 1145 C C . ASP A 1 143 ? 10.534 -49.198 -46.511 1.00 60.84 143 ASP A C 1
ATOM 1147 O O . ASP A 1 143 ? 9.983 -48.833 -47.560 1.00 60.84 143 ASP A O 1
ATOM 1151 N N . PRO A 1 144 ? 11.681 -48.628 -46.092 1.00 63.38 144 PRO A N 1
ATOM 1152 C CA . PRO A 1 144 ? 12.390 -47.680 -46.935 1.00 63.38 144 PRO A CA 1
ATOM 1153 C C . PRO A 1 144 ? 12.691 -48.363 -48.277 1.00 63.38 144 PRO A C 1
ATOM 1155 O O . PRO A 1 144 ? 13.096 -49.531 -48.284 1.00 63.38 144 PRO A O 1
ATOM 1158 N N . PRO A 1 145 ? 12.499 -47.673 -49.418 1.00 69.81 145 PRO A N 1
ATOM 1159 C CA . PRO A 1 145 ? 12.807 -48.259 -50.713 1.00 69.81 145 PRO A CA 1
ATOM 1160 C C . PRO A 1 145 ? 14.267 -48.730 -50.693 1.00 69.81 145 PRO A C 1
ATOM 1162 O O . PRO A 1 145 ? 15.121 -47.993 -50.183 1.00 69.81 145 PRO A O 1
ATOM 1165 N N . PRO A 1 146 ? 14.576 -49.938 -51.201 1.00 68.88 146 PRO A N 1
ATOM 1166 C CA . PRO A 1 146 ? 15.929 -50.468 -51.168 1.00 68.88 146 PRO A CA 1
ATOM 1167 C C . PRO A 1 146 ? 16.851 -49.473 -51.869 1.00 68.88 146 PRO A C 1
ATOM 1169 O O . PRO A 1 146 ? 16.770 -49.271 -53.081 1.00 68.88 146 PRO A O 1
ATOM 1172 N N . HIS A 1 147 ? 17.696 -48.795 -51.091 1.00 62.41 147 HIS A N 1
ATOM 1173 C CA . HIS A 1 147 ? 18.648 -47.853 -51.647 1.00 62.41 147 HIS A CA 1
ATOM 1174 C C . HIS A 1 147 ? 19.706 -48.684 -52.364 1.00 62.41 147 HIS A C 1
ATOM 1176 O O . HIS A 1 147 ? 20.557 -49.302 -51.726 1.00 62.41 147 HIS A O 1
ATOM 1182 N N . SER A 1 148 ? 19.620 -48.746 -53.693 1.00 68.12 148 SER A N 1
ATOM 1183 C CA . SER A 1 148 ? 20.678 -49.319 -54.514 1.00 68.12 148 SER A CA 1
ATOM 1184 C C . SER A 1 148 ? 21.978 -48.601 -54.144 1.00 68.12 148 SER A C 1
ATOM 1186 O O . SER A 1 148 ? 22.020 -47.371 -54.262 1.00 68.12 148 SER A O 1
ATOM 1188 N N . PRO A 1 149 ? 23.019 -49.296 -53.665 1.00 66.31 149 PRO A N 1
ATOM 1189 C CA . PRO A 1 149 ? 24.273 -48.636 -53.355 1.00 66.31 149 PRO A CA 1
ATOM 1190 C C . PRO A 1 149 ? 24.819 -47.993 -54.637 1.00 66.31 149 PRO A C 1
ATOM 1192 O O . PRO A 1 149 ? 25.197 -48.678 -55.585 1.00 66.31 149 PRO A O 1
ATOM 1195 N N . LEU A 1 150 ? 24.811 -46.655 -54.690 1.00 65.62 150 LEU A N 1
ATOM 1196 C CA . LEU A 1 150 ? 25.455 -45.889 -55.758 1.00 65.62 150 LEU A CA 1
ATOM 1197 C C . LEU A 1 150 ? 26.975 -46.059 -55.610 1.00 65.62 150 LEU A C 1
ATOM 1199 O O . LEU A 1 150 ? 27.646 -45.235 -54.988 1.00 65.62 150 LEU A O 1
ATOM 1203 N N . HIS A 1 151 ? 27.506 -47.147 -56.163 1.00 64.44 151 HIS A N 1
ATOM 1204 C CA . HIS A 1 151 ? 28.926 -47.500 -56.113 1.00 64.44 151 HIS A CA 1
ATOM 1205 C C . HIS A 1 151 ? 29.827 -46.608 -56.992 1.00 64.44 151 HIS A C 1
ATOM 1207 O O . HIS A 1 151 ? 31.045 -46.710 -56.896 1.00 64.44 151 HIS A O 1
ATOM 1213 N N . ASP A 1 152 ? 29.259 -45.679 -57.771 1.00 72.81 152 ASP A N 1
ATOM 1214 C CA . ASP A 1 152 ? 30.017 -44.794 -58.674 1.00 72.81 152 ASP A CA 1
ATOM 1215 C C . ASP A 1 152 ? 30.546 -43.506 -58.021 1.00 72.81 152 ASP A C 1
ATOM 1217 O O . ASP A 1 152 ? 31.235 -42.710 -58.665 1.00 72.81 152 ASP A O 1
ATOM 1221 N N . LYS A 1 153 ? 30.238 -43.245 -56.744 1.00 73.00 153 LYS A N 1
ATOM 1222 C CA . LYS A 1 153 ? 30.754 -42.048 -56.065 1.00 73.00 153 LYS A CA 1
ATOM 1223 C C . LYS A 1 153 ? 32.117 -42.346 -55.432 1.00 73.00 153 LYS A C 1
ATOM 1225 O O . LYS A 1 153 ? 32.177 -43.159 -54.510 1.00 73.00 153 LYS A O 1
ATOM 1230 N N . PRO A 1 154 ? 33.201 -41.655 -55.837 1.00 79.75 154 PRO A N 1
ATOM 1231 C CA . PRO A 1 154 ? 34.479 -41.778 -55.149 1.00 79.75 154 PRO A CA 1
ATOM 1232 C C . PRO A 1 154 ? 34.321 -41.344 -53.687 1.00 79.75 154 PRO A C 1
ATOM 1234 O O . PRO A 1 154 ? 33.661 -40.343 -53.390 1.00 79.75 154 PRO A O 1
ATOM 1237 N N . PHE A 1 155 ? 34.925 -42.107 -52.774 1.00 76.62 155 PHE A N 1
ATOM 1238 C CA . PHE A 1 155 ? 34.900 -41.845 -51.337 1.00 76.62 155 PHE A CA 1
ATOM 1239 C C . PHE A 1 155 ? 35.409 -40.426 -51.037 1.00 76.62 155 PHE A C 1
ATOM 1241 O O . PHE A 1 155 ? 36.577 -40.110 -51.269 1.00 76.62 155 PHE A O 1
ATOM 1248 N N . LYS A 1 156 ? 34.532 -39.554 -50.523 1.00 74.75 156 LYS A N 1
ATOM 1249 C CA . LYS A 1 156 ? 34.902 -38.218 -50.039 1.00 74.75 156 LYS A CA 1
ATOM 1250 C C . LYS A 1 156 ? 34.999 -38.258 -48.511 1.00 74.75 156 LYS A C 1
ATOM 1252 O O . LYS A 1 156 ? 33.986 -38.544 -47.872 1.00 74.75 156 LYS A O 1
ATOM 1257 N N . PRO A 1 157 ? 36.165 -37.964 -47.905 1.00 75.81 157 PRO A N 1
ATOM 1258 C CA . PRO A 1 157 ? 36.268 -37.866 -46.455 1.00 75.81 157 PRO A CA 1
ATOM 1259 C C . PRO A 1 157 ? 35.345 -36.751 -45.946 1.00 75.81 157 PRO A C 1
ATOM 1261 O O . PRO A 1 157 ? 35.281 -35.670 -46.531 1.00 75.81 157 PRO A O 1
ATOM 1264 N N . SER A 1 158 ? 34.631 -37.013 -44.851 1.00 73.75 158 SER A N 1
ATOM 1265 C CA . SER A 1 158 ? 33.591 -36.129 -44.298 1.00 73.75 158 SER A CA 1
ATOM 1266 C C . SER A 1 158 ? 34.094 -34.751 -43.851 1.00 73.75 158 SER A C 1
ATOM 1268 O O . SER A 1 158 ? 33.295 -33.833 -43.695 1.00 73.75 158 SER A O 1
ATOM 1270 N N . ASN A 1 159 ? 35.406 -34.587 -43.669 1.00 71.94 159 ASN A N 1
ATOM 1271 C CA . ASN A 1 159 ? 36.044 -33.334 -43.278 1.00 71.94 159 ASN A CA 1
ATOM 1272 C C . ASN A 1 159 ? 37.313 -33.099 -44.112 1.00 71.94 159 ASN A C 1
ATOM 1274 O O . ASN A 1 159 ? 38.384 -33.585 -43.733 1.00 71.94 159 ASN A O 1
ATOM 1278 N N . PRO A 1 160 ? 37.244 -32.356 -45.233 1.00 71.44 160 PRO A N 1
ATOM 1279 C CA . PRO A 1 160 ? 38.454 -31.923 -45.917 1.00 71.44 160 PRO A CA 1
ATOM 1280 C C . PRO A 1 160 ? 39.268 -31.000 -44.988 1.00 71.44 160 PRO A C 1
ATOM 1282 O O . PRO A 1 160 ? 38.688 -30.160 -44.289 1.00 71.44 160 PRO A O 1
ATOM 1285 N N . PRO A 1 161 ? 40.605 -31.130 -44.936 1.00 69.31 161 PRO A N 1
ATOM 1286 C CA . PRO A 1 161 ? 41.430 -30.290 -44.077 1.00 69.31 161 PRO A CA 1
ATOM 1287 C C . PRO A 1 161 ? 41.285 -28.813 -44.472 1.00 69.31 161 PRO A C 1
ATOM 1289 O O . PRO A 1 161 ? 41.409 -28.450 -45.642 1.00 69.31 161 PRO A O 1
ATOM 1292 N N . LYS A 1 162 ? 41.016 -27.951 -43.483 1.00 67.12 162 LYS A N 1
ATOM 1293 C CA . LYS A 1 162 ? 40.920 -26.493 -43.664 1.00 67.12 162 LYS A CA 1
ATOM 1294 C C . LYS A 1 162 ? 42.238 -25.961 -44.241 1.00 67.12 162 LYS A C 1
ATOM 1296 O O . LYS A 1 162 ? 43.297 -26.181 -43.659 1.00 67.12 162 LYS A O 1
ATOM 1301 N N . ARG A 1 163 ? 42.165 -25.269 -45.377 1.00 66.56 163 ARG A N 1
ATOM 1302 C CA . ARG A 1 163 ? 43.318 -24.756 -46.129 1.00 66.56 163 ARG A CA 1
ATOM 1303 C C . ARG A 1 163 ? 43.736 -23.382 -45.574 1.00 66.56 163 ARG A C 1
ATOM 1305 O O . ARG A 1 163 ? 42.910 -22.483 -45.582 1.00 66.56 163 ARG A O 1
ATOM 1312 N N . GLY A 1 164 ? 44.982 -23.241 -45.097 1.00 65.75 164 GLY A N 1
ATOM 1313 C CA . GLY A 1 164 ? 45.583 -21.981 -44.608 1.00 65.75 164 GLY A CA 1
ATOM 1314 C C . GLY A 1 164 ? 46.489 -22.144 -43.369 1.00 65.75 164 GLY A C 1
ATOM 1315 O O . GLY A 1 164 ? 46.572 -23.232 -42.797 1.00 65.75 164 GLY A O 1
ATOM 1316 N N . TYR A 1 165 ? 47.193 -21.082 -42.948 1.00 59.72 165 TYR A N 1
ATOM 1317 C CA . TYR A 1 165 ? 48.038 -21.086 -41.736 1.00 59.72 165 TYR A CA 1
ATOM 1318 C C . TYR A 1 165 ? 47.151 -21.216 -40.486 1.00 59.72 165 TYR A C 1
ATOM 1320 O O . TYR A 1 165 ? 46.215 -20.445 -40.316 1.00 59.72 165 TYR A O 1
ATOM 1328 N N . ASN A 1 166 ? 47.391 -22.210 -39.623 1.00 62.81 166 ASN A N 1
ATOM 1329 C CA . ASN A 1 166 ? 46.547 -22.492 -38.448 1.00 62.81 166 ASN A CA 1
ATOM 1330 C C . ASN A 1 166 ? 45.036 -22.647 -38.741 1.00 62.81 166 ASN A C 1
ATOM 1332 O O . ASN A 1 166 ? 44.199 -22.261 -37.927 1.00 62.81 166 ASN A O 1
ATOM 1336 N N . LYS A 1 167 ? 44.659 -23.266 -39.871 1.00 63.69 167 LYS A N 1
ATOM 1337 C CA . LYS A 1 167 ? 43.250 -23.555 -40.219 1.00 63.69 167 LYS A CA 1
ATOM 1338 C C . LYS A 1 167 ? 42.370 -22.302 -40.446 1.00 63.69 167 LYS A C 1
ATOM 1340 O O . LYS A 1 167 ? 41.143 -22.443 -40.429 1.00 63.69 167 LYS A O 1
ATOM 1345 N N . THR A 1 168 ? 42.943 -21.109 -40.652 1.00 63.81 168 THR A N 1
ATOM 1346 C CA . THR A 1 168 ? 42.191 -19.914 -41.092 1.00 63.81 168 THR A CA 1
ATOM 1347 C C . THR A 1 168 ? 42.037 -19.893 -42.611 1.00 63.81 168 THR A C 1
ATOM 1349 O O . THR A 1 168 ? 42.890 -20.407 -43.322 1.00 63.81 168 THR A O 1
ATOM 1352 N N . ILE A 1 169 ? 40.934 -19.320 -43.100 1.00 67.00 169 ILE A N 1
ATOM 1353 C CA . ILE A 1 169 ? 40.567 -19.318 -44.528 1.00 67.00 169 ILE A CA 1
ATOM 1354 C C . ILE A 1 169 ? 41.454 -18.353 -45.342 1.00 67.00 169 ILE A C 1
ATOM 1356 O O . ILE A 1 169 ? 41.694 -18.628 -46.510 1.00 67.00 169 ILE A O 1
ATOM 1360 N N . ASP A 1 170 ? 42.017 -17.305 -44.716 1.00 70.00 170 ASP A N 1
ATOM 1361 C CA . ASP A 1 170 ? 42.844 -16.275 -45.371 1.00 70.00 170 ASP A CA 1
ATOM 1362 C C . ASP A 1 170 ? 43.935 -15.685 -44.447 1.00 70.00 170 ASP A C 1
ATOM 1364 O O . ASP A 1 170 ? 43.948 -15.918 -43.231 1.00 70.00 170 ASP A O 1
ATOM 1368 N N . LYS A 1 171 ? 44.872 -14.921 -45.036 1.00 79.50 171 LYS A N 1
ATOM 1369 C CA . LYS A 1 171 ? 45.942 -14.179 -44.339 1.00 79.50 171 LYS A CA 1
ATOM 1370 C C . LYS A 1 171 ? 45.384 -12.872 -43.755 1.00 79.50 171 LYS A C 1
ATOM 1372 O O . LYS A 1 171 ? 44.640 -12.169 -44.430 1.00 79.50 171 LYS A O 1
ATOM 1377 N N . PHE A 1 172 ? 45.741 -12.543 -42.511 1.00 76.19 172 PHE A N 1
ATOM 1378 C CA . PHE A 1 172 ? 45.252 -11.331 -41.839 1.00 76.19 172 PHE A CA 1
ATOM 1379 C C . PHE A 1 172 ? 45.626 -10.046 -42.605 1.00 76.19 172 PHE A C 1
ATOM 1381 O O . PHE A 1 172 ? 46.727 -9.978 -43.164 1.00 76.19 172 PHE A O 1
ATOM 1388 N N . PRO A 1 173 ? 44.747 -9.023 -42.622 1.00 82.75 173 PRO A N 1
ATOM 1389 C CA . PRO A 1 173 ? 45.065 -7.732 -43.221 1.00 82.75 173 PRO A CA 1
ATOM 1390 C C . PRO A 1 173 ? 46.214 -7.032 -42.471 1.00 82.75 173 PRO A C 1
ATOM 1392 O O . PRO A 1 173 ? 46.400 -7.266 -41.273 1.00 82.75 173 PRO A O 1
ATOM 1395 N N . PRO A 1 174 ? 46.988 -6.166 -43.153 1.00 87.31 174 PRO A N 1
ATOM 1396 C CA . PRO A 1 174 ? 48.041 -5.380 -42.519 1.00 87.31 174 PRO A CA 1
ATOM 1397 C C . PRO A 1 174 ? 47.456 -4.427 -41.465 1.00 87.31 174 PRO A C 1
ATOM 1399 O O . PRO A 1 174 ? 46.389 -3.843 -41.664 1.00 87.31 174 PRO A O 1
ATOM 1402 N N . TYR A 1 175 ? 48.162 -4.291 -40.343 1.00 86.06 175 TYR A N 1
ATOM 1403 C CA . TYR A 1 175 ? 47.776 -3.463 -39.198 1.00 86.06 175 TYR A CA 1
ATOM 1404 C C . TYR A 1 175 ? 47.558 -1.987 -39.590 1.00 86.06 175 TYR A C 1
ATOM 1406 O O . TYR A 1 175 ? 48.338 -1.428 -40.362 1.00 86.06 175 TYR A O 1
ATOM 1414 N N . LYS A 1 176 ? 46.504 -1.358 -39.049 1.00 85.81 176 LYS A N 1
ATOM 1415 C CA . LYS A 1 176 ? 46.195 0.077 -39.175 1.00 85.81 176 LYS A CA 1
ATOM 1416 C C . LYS A 1 176 ? 46.012 0.675 -37.782 1.00 85.81 176 LYS A C 1
ATOM 1418 O O . LYS A 1 176 ? 45.274 0.110 -36.982 1.00 85.81 176 LYS A O 1
ATOM 1423 N N . GLU A 1 177 ? 46.668 1.801 -37.519 1.00 83.94 177 GLU A N 1
ATOM 1424 C CA . GLU A 1 177 ? 46.524 2.547 -36.265 1.00 83.94 177 GLU A CA 1
ATOM 1425 C C . GLU A 1 177 ? 45.190 3.307 -36.226 1.00 83.94 177 GLU A C 1
ATOM 1427 O O . GLU A 1 177 ? 44.755 3.872 -37.234 1.00 83.94 177 GLU A O 1
ATOM 1432 N N . ASP A 1 178 ? 44.540 3.314 -35.061 1.00 82.31 178 ASP A N 1
ATOM 1433 C CA . ASP A 1 178 ? 43.278 4.024 -34.854 1.00 82.31 178 ASP A CA 1
ATOM 1434 C C . ASP A 1 178 ? 43.503 5.547 -34.776 1.00 82.31 178 ASP A C 1
ATOM 1436 O O . ASP A 1 178 ? 44.458 6.005 -34.142 1.00 82.31 178 ASP A O 1
ATOM 1440 N N . PRO A 1 179 ? 42.618 6.369 -35.369 1.00 83.75 179 PRO A N 1
ATOM 1441 C CA . PRO A 1 179 ? 42.768 7.820 -35.339 1.00 83.75 179 PRO A CA 1
ATOM 1442 C C . PRO A 1 179 ? 42.621 8.375 -33.912 1.00 83.75 179 PRO A C 1
ATOM 1444 O O . PRO A 1 179 ? 41.665 8.051 -33.199 1.00 83.75 179 PRO A O 1
ATOM 1447 N N . LEU A 1 180 ? 43.535 9.268 -33.511 1.00 80.94 180 LEU A N 1
ATOM 1448 C CA . LEU A 1 180 ? 43.493 9.949 -32.212 1.00 80.94 180 LEU A CA 1
ATOM 1449 C C . LEU A 1 180 ? 42.232 10.826 -32.104 1.00 80.94 180 LEU A C 1
ATOM 1451 O O . LEU A 1 180 ? 42.029 11.745 -32.898 1.00 80.94 180 LEU A O 1
ATOM 1455 N N . LYS A 1 181 ? 41.388 10.569 -31.097 1.00 72.75 181 LYS A N 1
ATOM 1456 C CA . LYS A 1 181 ? 40.200 11.384 -30.794 1.00 72.75 181 LYS A CA 1
ATOM 1457 C C . LYS A 1 181 ? 40.506 12.384 -29.680 1.00 72.75 181 LYS A C 1
ATOM 1459 O O . LYS A 1 181 ? 40.719 11.988 -28.537 1.00 72.75 181 LYS A O 1
ATOM 1464 N N . PHE A 1 182 ? 40.466 13.675 -29.998 1.00 76.31 182 PHE A N 1
ATOM 1465 C CA . PHE A 1 182 ? 40.551 14.753 -29.010 1.00 76.31 182 PHE A CA 1
ATOM 1466 C C . PHE A 1 182 ? 39.160 15.024 -28.412 1.00 76.31 182 PHE A C 1
ATOM 1468 O O . PHE A 1 182 ? 38.185 15.167 -29.146 1.00 76.31 182 PHE A O 1
ATOM 1475 N N . VAL A 1 183 ? 39.048 15.058 -27.079 1.00 73.00 183 VAL A N 1
ATOM 1476 C CA . VAL A 1 183 ? 37.782 15.308 -26.366 1.00 73.00 183 VAL A CA 1
ATOM 1477 C C . VAL A 1 183 ? 37.800 16.718 -25.787 1.00 73.00 183 VAL A C 1
ATOM 1479 O O . VAL A 1 183 ? 38.529 16.989 -24.834 1.00 73.00 183 VAL A O 1
ATOM 1482 N N . GLU A 1 184 ? 36.971 17.610 -26.323 1.00 77.25 184 GLU A N 1
ATOM 1483 C CA . GLU A 1 184 ? 36.764 18.943 -25.753 1.00 77.25 184 GLU A CA 1
ATOM 1484 C C . GLU A 1 184 ? 35.624 18.945 -24.722 1.00 77.25 184 GLU A C 1
ATOM 1486 O O . GLU A 1 184 ? 34.584 18.302 -24.895 1.00 77.25 184 GLU A O 1
ATOM 1491 N N . ARG A 1 185 ? 35.813 19.677 -23.615 1.00 71.62 185 ARG A N 1
ATOM 1492 C CA . ARG A 1 185 ? 34.783 19.854 -22.579 1.00 71.62 185 ARG A CA 1
ATOM 1493 C C . ARG A 1 185 ? 33.706 20.824 -23.070 1.00 71.62 185 ARG A C 1
ATOM 1495 O O . ARG A 1 185 ? 34.020 21.947 -23.455 1.00 71.62 185 ARG A O 1
ATOM 1502 N N . LYS A 1 186 ? 32.434 20.424 -22.976 1.00 73.56 186 LYS A N 1
ATOM 1503 C CA . LYS A 1 186 ? 31.288 21.300 -23.276 1.00 73.56 186 LYS A CA 1
ATOM 1504 C C . LYS A 1 186 ? 31.252 22.474 -22.290 1.00 73.56 186 LYS A C 1
ATOM 1506 O O . LYS A 1 186 ? 31.195 22.252 -21.080 1.00 73.56 186 LYS A O 1
ATOM 1511 N N . LYS A 1 187 ? 31.297 23.702 -22.808 1.00 72.38 187 LYS A N 1
ATOM 1512 C CA . LYS A 1 187 ? 31.109 24.933 -22.025 1.00 72.38 187 LYS A CA 1
ATOM 1513 C C . LYS A 1 187 ? 29.607 25.187 -21.807 1.00 72.38 187 LYS A C 1
ATOM 1515 O O . LYS A 1 187 ? 28.822 24.818 -22.681 1.00 72.38 187 LYS A O 1
ATOM 1520 N N . PRO A 1 188 ? 29.202 25.766 -20.663 1.00 67.81 188 PRO A N 1
ATOM 1521 C CA . PRO A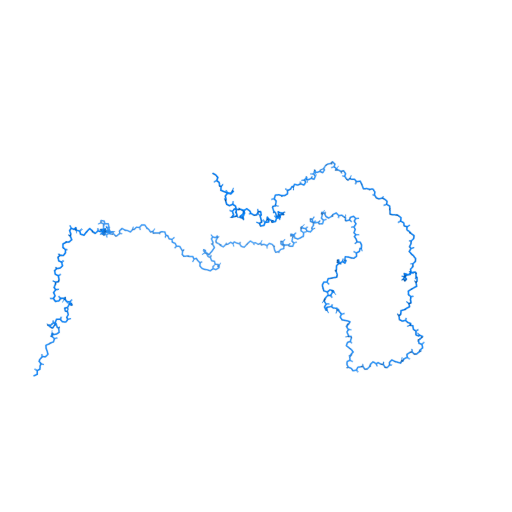 1 188 ? 27.813 26.164 -20.438 1.00 67.81 188 PRO A CA 1
ATOM 1522 C C . PRO A 1 188 ? 27.403 27.261 -21.433 1.00 67.81 188 PRO A C 1
ATOM 1524 O O . PRO A 1 188 ? 28.205 28.142 -21.743 1.00 67.81 188 PRO A O 1
ATOM 1527 N N . VAL A 1 189 ? 26.179 27.170 -21.954 1.00 70.12 189 VAL A N 1
ATOM 1528 C CA . VAL A 1 189 ? 25.586 28.119 -22.912 1.00 70.12 189 VAL A CA 1
ATOM 1529 C C . VAL A 1 189 ? 24.848 29.210 -22.127 1.00 70.12 189 VAL A C 1
ATOM 1531 O O . VAL A 1 189 ? 24.113 28.891 -21.192 1.00 70.12 189 VAL A O 1
ATOM 1534 N N . GLU A 1 190 ? 25.049 30.487 -22.472 1.00 57.69 190 GLU A N 1
ATOM 1535 C CA . GLU A 1 190 ? 24.365 31.618 -21.825 1.00 57.69 190 GLU A CA 1
ATOM 1536 C C . GLU A 1 190 ? 22.845 31.520 -22.040 1.00 57.69 190 GLU A C 1
ATOM 1538 O O . GLU A 1 190 ? 22.363 31.649 -23.163 1.00 57.69 190 GLU A O 1
ATOM 1543 N N . GLY A 1 191 ? 22.096 31.263 -20.963 1.00 68.62 191 GLY A N 1
ATOM 1544 C CA . GLY A 1 191 ? 20.628 31.186 -20.970 1.00 68.62 191 GLY A CA 1
ATOM 1545 C C . GLY A 1 191 ? 20.037 29.897 -20.391 1.00 68.62 191 GLY A C 1
ATOM 1546 O O . GLY A 1 191 ? 18.840 29.864 -20.117 1.00 68.62 191 GLY A O 1
ATOM 1547 N N . GLU A 1 192 ? 20.842 28.856 -20.155 1.00 64.50 192 GLU A N 1
ATOM 1548 C CA . GLU A 1 192 ? 20.396 27.663 -19.422 1.00 64.50 192 GLU A CA 1
ATOM 1549 C C . GLU A 1 192 ? 20.637 27.830 -17.915 1.00 64.50 192 GLU A C 1
ATOM 1551 O O . GLU A 1 192 ? 21.736 28.191 -17.487 1.00 64.50 192 GLU A O 1
ATOM 1556 N N . GLU A 1 193 ? 19.613 27.556 -17.100 1.00 64.25 193 GLU A N 1
ATOM 1557 C CA . GLU A 1 193 ? 19.733 27.551 -15.640 1.00 64.25 193 GLU A CA 1
ATOM 1558 C C . GLU A 1 193 ? 20.863 26.607 -15.200 1.00 64.25 193 GLU A C 1
ATOM 1560 O O . GLU A 1 193 ? 20.954 25.459 -15.655 1.00 64.25 193 GLU A O 1
ATOM 1565 N N . GLU A 1 194 ? 21.740 27.085 -14.308 1.00 69.56 194 GLU A N 1
ATOM 1566 C CA . GLU A 1 194 ? 22.841 26.279 -13.785 1.00 69.56 194 GLU A CA 1
ATOM 1567 C C . GLU A 1 194 ? 22.303 24.958 -13.228 1.00 69.56 194 GLU A C 1
ATOM 1569 O O . GLU A 1 194 ? 21.478 24.937 -12.308 1.00 69.56 194 GLU A O 1
ATOM 1574 N N . ARG A 1 195 ? 22.795 23.833 -13.769 1.00 67.75 195 ARG A N 1
ATOM 1575 C CA . ARG A 1 195 ? 22.409 22.508 -13.274 1.00 67.75 195 ARG A CA 1
ATOM 1576 C C . ARG A 1 195 ? 22.630 22.471 -11.762 1.00 67.75 195 ARG A C 1
ATOM 1578 O O . ARG A 1 195 ? 23.737 22.780 -11.310 1.00 67.75 195 ARG A O 1
ATOM 1585 N N . PRO A 1 196 ? 21.621 22.067 -10.974 1.00 71.69 196 PRO A N 1
ATOM 1586 C CA . PRO A 1 196 ? 21.738 22.095 -9.531 1.00 71.69 196 PRO A CA 1
ATOM 1587 C C . PRO A 1 196 ? 22.926 21.235 -9.103 1.00 71.69 196 PRO A C 1
ATOM 1589 O O . PRO A 1 196 ? 23.033 20.061 -9.470 1.00 71.69 196 PRO A O 1
ATOM 1592 N N . LYS A 1 197 ? 23.827 21.834 -8.317 1.00 77.44 197 LYS A N 1
ATOM 1593 C CA . LYS A 1 197 ? 24.935 21.116 -7.679 1.00 77.44 197 LYS A CA 1
ATOM 1594 C C . LYS A 1 197 ? 24.362 19.917 -6.927 1.00 77.44 197 LYS A C 1
ATOM 1596 O O . LYS A 1 197 ? 23.331 20.042 -6.264 1.00 77.44 197 LYS A O 1
ATOM 1601 N N . PHE A 1 198 ? 25.021 18.765 -7.043 1.00 73.69 198 PHE A N 1
ATOM 1602 C CA . PHE A 1 198 ? 24.597 17.532 -6.384 1.00 73.69 198 PHE A CA 1
ATOM 1603 C C . PHE A 1 198 ? 24.351 17.791 -4.890 1.00 73.69 198 PHE A C 1
ATOM 1605 O O . PHE A 1 198 ? 25.273 18.153 -4.159 1.00 73.69 198 PHE A O 1
ATOM 1612 N N . LYS A 1 199 ? 23.098 17.640 -4.444 1.00 72.56 199 LYS A N 1
ATOM 1613 C CA . LYS A 1 199 ? 22.727 17.776 -3.032 1.00 72.56 199 LYS A CA 1
ATOM 1614 C C . LYS A 1 199 ? 22.720 16.386 -2.391 1.00 72.56 199 LYS A C 1
ATOM 1616 O O . LYS A 1 199 ? 22.039 15.501 -2.914 1.00 72.56 199 LYS A O 1
ATOM 1621 N N . PRO A 1 200 ? 23.428 16.172 -1.270 1.00 68.50 200 PRO A N 1
ATOM 1622 C CA . PRO A 1 200 ? 23.344 14.912 -0.545 1.00 68.50 200 PRO A CA 1
ATOM 1623 C C . PRO A 1 200 ? 21.907 14.696 -0.059 1.00 68.50 200 PRO A C 1
ATOM 1625 O O . PRO A 1 200 ? 21.285 15.579 0.530 1.00 68.50 200 PRO A O 1
ATOM 1628 N N . THR A 1 201 ? 21.351 13.519 -0.332 1.00 67.50 201 THR A N 1
ATOM 1629 C CA . THR A 1 201 ? 19.975 13.186 0.043 1.00 67.50 201 THR A CA 1
ATOM 1630 C C . THR A 1 201 ? 19.875 12.875 1.538 1.00 67.50 201 THR A C 1
ATOM 1632 O O . THR A 1 201 ? 20.592 12.009 2.028 1.00 67.50 201 THR A O 1
ATOM 1635 N N . HIS A 1 202 ? 18.911 13.469 2.250 1.00 67.00 202 HIS A N 1
ATOM 1636 C CA . HIS A 1 202 ? 18.586 13.116 3.650 1.00 67.00 202 HIS A CA 1
ATOM 1637 C C . HIS A 1 202 ? 17.856 11.765 3.806 1.00 67.00 202 HIS A C 1
ATOM 1639 O O . HIS A 1 202 ? 17.491 11.356 4.909 1.00 67.00 202 HIS A O 1
ATOM 1645 N N . SER A 1 203 ? 17.633 11.056 2.699 1.00 66.50 203 SER A N 1
ATOM 1646 C CA . SER A 1 203 ? 17.074 9.708 2.675 1.00 66.50 203 SER A CA 1
ATOM 1647 C C . SER A 1 203 ? 18.062 8.721 3.309 1.00 66.50 203 SER A C 1
ATOM 1649 O O . SER A 1 203 ? 19.035 8.314 2.681 1.00 66.50 203 SER A O 1
ATOM 1651 N N . LYS A 1 204 ? 17.774 8.266 4.535 1.00 63.97 204 LYS A N 1
ATOM 1652 C CA . LYS A 1 204 ? 18.558 7.241 5.257 1.00 63.97 204 LYS A CA 1
ATOM 1653 C C . LYS A 1 204 ? 18.485 5.831 4.638 1.00 63.97 204 LYS A C 1
ATOM 1655 O O . LYS A 1 204 ? 18.966 4.883 5.246 1.00 63.97 204 LYS A O 1
ATOM 1660 N N . LYS A 1 205 ? 17.896 5.672 3.444 1.00 66.62 205 LYS A N 1
ATOM 1661 C CA . LYS A 1 205 ? 17.719 4.373 2.766 1.00 66.62 205 LYS A CA 1
ATOM 1662 C C . LYS A 1 205 ? 19.044 3.668 2.443 1.00 66.62 205 LYS A C 1
ATOM 1664 O O . LYS A 1 205 ? 19.054 2.453 2.320 1.00 66.62 205 LYS A O 1
ATOM 1669 N N . THR A 1 206 ? 20.143 4.415 2.326 1.00 63.31 206 THR A N 1
ATOM 1670 C CA . THR A 1 206 ? 21.489 3.898 2.017 1.00 63.31 206 THR A CA 1
ATOM 1671 C C . THR A 1 206 ? 22.447 3.984 3.207 1.00 63.31 206 THR A C 1
ATOM 1673 O O . THR A 1 206 ? 23.661 4.029 3.016 1.00 63.31 206 THR A O 1
ATOM 1676 N N . MET A 1 207 ? 21.941 4.057 4.442 1.00 64.12 207 MET A N 1
ATOM 1677 C CA . MET A 1 207 ? 22.808 3.887 5.608 1.00 64.12 207 MET A CA 1
ATOM 1678 C C . MET A 1 207 ? 23.081 2.385 5.775 1.00 64.12 207 MET A C 1
ATOM 1680 O O . MET A 1 207 ? 22.116 1.625 5.893 1.00 64.12 207 MET A O 1
ATOM 1684 N N . PRO A 1 208 ? 24.348 1.929 5.765 1.00 73.31 208 PRO A N 1
ATOM 1685 C CA . PRO A 1 208 ? 24.658 0.545 6.102 1.00 73.31 208 PRO A CA 1
ATOM 1686 C C . PRO A 1 208 ? 24.072 0.216 7.479 1.00 73.31 208 PRO A C 1
ATOM 1688 O O . PRO A 1 208 ? 24.064 1.067 8.374 1.00 73.31 208 PRO A O 1
ATOM 1691 N N . MET A 1 209 ? 23.542 -1.001 7.644 1.00 74.12 209 MET A N 1
ATOM 1692 C CA . MET A 1 209 ? 23.013 -1.434 8.938 1.00 74.12 209 MET A CA 1
ATOM 1693 C C . MET A 1 209 ? 24.095 -1.291 10.009 1.00 74.12 209 MET A C 1
ATOM 1695 O O . MET A 1 209 ? 25.240 -1.693 9.804 1.00 74.12 209 MET A O 1
ATOM 1699 N N . VAL A 1 210 ? 23.723 -0.707 11.149 1.00 78.38 210 VAL A N 1
ATOM 1700 C CA . VAL A 1 210 ? 24.634 -0.545 12.284 1.00 78.38 210 VAL A CA 1
ATOM 1701 C C . VAL A 1 210 ? 25.028 -1.946 12.773 1.00 78.38 210 VAL A C 1
ATOM 1703 O O . VAL A 1 210 ? 24.128 -2.736 13.077 1.00 78.38 210 VAL A O 1
ATOM 1706 N N . PRO A 1 211 ? 26.327 -2.292 12.824 1.00 82.19 211 PRO A N 1
ATOM 1707 C CA . PRO A 1 211 ? 26.754 -3.613 13.260 1.00 82.19 211 PRO A CA 1
ATOM 1708 C C . PRO A 1 211 ? 26.350 -3.868 14.716 1.00 82.19 211 PRO A C 1
ATOM 1710 O O . PRO A 1 211 ? 26.202 -2.943 15.513 1.00 82.19 211 PRO A O 1
ATOM 1713 N N . VAL A 1 212 ? 26.188 -5.145 15.074 1.00 80.94 212 VAL A N 1
ATOM 1714 C CA . VAL A 1 212 ? 25.726 -5.579 16.408 1.00 80.94 212 VAL A CA 1
ATOM 1715 C C . VAL A 1 212 ? 26.572 -4.965 17.530 1.00 80.94 212 VAL A C 1
ATOM 1717 O O . VAL A 1 212 ? 26.017 -4.535 18.536 1.00 80.94 212 VAL A O 1
ATOM 1720 N N . ALA A 1 213 ? 27.884 -4.835 17.315 1.00 81.81 213 ALA A N 1
ATOM 1721 C CA . ALA A 1 213 ? 28.823 -4.258 18.275 1.00 81.81 213 ALA A CA 1
ATOM 1722 C C . ALA A 1 213 ? 28.631 -2.749 18.530 1.00 81.81 213 ALA A C 1
ATOM 1724 O O . ALA A 1 213 ? 28.994 -2.261 19.592 1.00 81.81 213 ALA A O 1
ATOM 1725 N N . THR A 1 214 ? 28.071 -1.990 17.580 1.00 81.56 214 THR A N 1
ATOM 1726 C CA . THR A 1 214 ? 27.892 -0.528 17.717 1.00 81.56 214 THR A CA 1
ATOM 1727 C C . THR A 1 214 ? 26.427 -0.113 17.839 1.00 81.56 214 THR A C 1
ATOM 1729 O O . THR A 1 214 ? 26.102 1.076 17.862 1.00 81.56 214 THR A O 1
ATOM 1732 N N . ASN A 1 215 ? 25.514 -1.081 17.955 1.00 88.25 215 ASN A N 1
ATOM 1733 C CA . ASN A 1 215 ? 24.105 -0.807 18.184 1.00 88.25 215 ASN A CA 1
ATOM 1734 C C . ASN A 1 215 ? 23.906 -0.222 19.592 1.00 88.25 215 ASN A C 1
ATOM 1736 O O . ASN A 1 215 ? 24.200 -0.870 20.592 1.00 88.25 215 ASN A O 1
ATOM 1740 N N . ILE A 1 216 ? 23.344 0.989 19.677 1.00 86.19 216 ILE A N 1
ATOM 1741 C CA . ILE A 1 216 ? 23.124 1.719 20.940 1.00 86.19 216 ILE A CA 1
ATOM 1742 C C . ILE A 1 216 ? 22.329 0.891 21.958 1.00 86.19 216 ILE A C 1
ATOM 1744 O O . ILE A 1 216 ? 22.543 1.037 23.159 1.00 86.19 216 ILE A O 1
ATOM 1748 N N . ARG A 1 217 ? 21.412 0.022 21.510 1.00 85.88 217 ARG A N 1
ATOM 1749 C CA . ARG A 1 217 ? 20.670 -0.862 22.422 1.00 85.88 217 ARG A CA 1
ATOM 1750 C C . ARG A 1 217 ? 21.605 -1.848 23.122 1.00 85.88 217 ARG A C 1
ATOM 1752 O O . ARG A 1 217 ? 21.508 -1.978 24.335 1.00 85.88 217 ARG A O 1
ATOM 1759 N N . ASN A 1 218 ? 22.537 -2.438 22.377 1.00 87.81 218 ASN A N 1
ATOM 1760 C CA . ASN A 1 218 ? 23.522 -3.385 22.896 1.00 87.81 218 ASN A CA 1
ATOM 1761 C C . ASN A 1 218 ? 24.559 -2.678 23.775 1.00 87.81 218 ASN A C 1
ATOM 1763 O O . ASN A 1 218 ? 24.862 -3.132 24.871 1.00 87.81 218 ASN A O 1
ATOM 1767 N N . LEU A 1 219 ? 25.016 -1.491 23.366 1.00 89.75 219 LEU A N 1
ATOM 1768 C CA . LEU A 1 219 ? 25.937 -0.688 24.174 1.00 89.75 219 LEU A CA 1
ATOM 1769 C C . LEU A 1 219 ? 25.320 -0.261 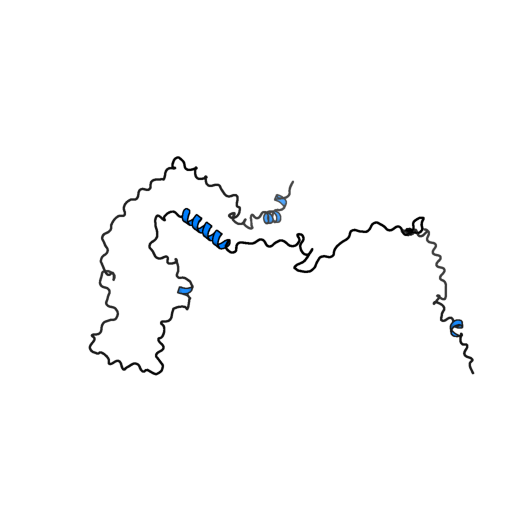25.516 1.00 89.75 219 LEU A C 1
ATOM 1771 O O . LEU A 1 219 ? 26.008 -0.244 26.532 1.00 89.75 219 LEU A O 1
ATOM 1775 N N . LYS A 1 220 ? 24.016 0.040 25.553 1.00 87.88 220 LYS A N 1
ATOM 1776 C CA . LYS A 1 220 ? 23.300 0.349 26.802 1.00 87.88 220 LYS A CA 1
ATOM 1777 C C . LYS A 1 220 ? 23.124 -0.863 27.714 1.00 87.88 220 LYS A C 1
ATOM 1779 O O . LYS A 1 220 ? 23.058 -0.678 28.926 1.00 87.88 220 LYS A O 1
ATOM 1784 N N . THR A 1 221 ? 23.022 -2.069 27.154 1.00 87.06 221 THR A N 1
ATOM 1785 C CA . THR A 1 221 ? 22.931 -3.307 27.939 1.00 87.06 221 THR A CA 1
ATOM 1786 C C . THR A 1 221 ? 24.292 -3.779 28.436 1.00 87.06 221 THR A C 1
ATOM 1788 O O . THR A 1 221 ? 24.391 -4.204 29.580 1.00 87.06 221 THR A O 1
ATOM 1791 N N . GLU A 1 222 ? 25.336 -3.678 27.611 1.00 90.25 222 GLU A N 1
ATOM 1792 C CA . GLU A 1 222 ? 26.698 -4.116 27.944 1.00 90.25 222 GLU A CA 1
ATOM 1793 C C . GLU A 1 222 ? 27.420 -3.114 28.856 1.00 90.25 222 GLU A C 1
ATOM 1795 O O . GLU A 1 222 ? 28.120 -3.514 29.783 1.00 90.25 222 GLU A O 1
ATOM 1800 N N . PHE A 1 223 ? 27.202 -1.809 28.651 1.00 89.94 223 PHE A N 1
ATOM 1801 C CA . PHE A 1 223 ? 27.874 -0.740 29.397 1.00 89.94 223 PHE A CA 1
ATOM 1802 C C . PHE A 1 223 ? 26.888 0.243 30.046 1.00 89.94 223 PHE A C 1
ATOM 1804 O O . PHE A 1 223 ? 26.934 1.449 29.783 1.00 89.94 223 PHE A O 1
ATOM 1811 N N . PRO A 1 224 ? 25.993 -0.217 30.937 1.00 86.06 224 PRO A N 1
ATOM 1812 C CA . PRO A 1 224 ? 24.945 0.626 31.508 1.00 86.06 224 PRO A CA 1
ATOM 1813 C C . PRO A 1 224 ? 25.494 1.794 32.339 1.00 86.06 224 PRO A C 1
ATOM 1815 O O . PRO A 1 224 ? 24.823 2.814 32.459 1.00 86.06 224 PRO A O 1
ATOM 1818 N N . SER A 1 225 ? 26.704 1.678 32.895 1.00 88.81 225 SER A N 1
ATOM 1819 C CA . SER A 1 225 ? 27.365 2.738 33.670 1.00 88.81 225 SER A CA 1
ATOM 1820 C C . SER A 1 225 ? 27.706 3.973 32.831 1.00 88.81 225 SER A C 1
ATOM 1822 O O . SER A 1 225 ? 27.551 5.086 33.320 1.00 88.81 225 SER A O 1
ATOM 1824 N N . ILE A 1 226 ? 28.099 3.789 31.567 1.00 86.44 226 ILE A N 1
ATOM 1825 C CA . ILE A 1 226 ? 28.491 4.874 30.650 1.00 86.44 226 ILE A CA 1
ATOM 1826 C C . ILE A 1 226 ? 27.271 5.699 30.210 1.00 86.44 226 ILE A C 1
ATOM 1828 O O . ILE A 1 226 ? 27.384 6.887 29.923 1.00 86.44 226 ILE A O 1
ATOM 1832 N N . PHE A 1 227 ? 26.086 5.081 30.178 1.00 86.06 227 PHE A N 1
ATOM 1833 C CA . PHE A 1 227 ? 24.849 5.702 29.691 1.00 86.06 227 PHE A CA 1
ATOM 1834 C C . PHE A 1 227 ? 23.890 6.157 30.801 1.00 86.06 227 PHE A C 1
ATOM 1836 O O . PHE A 1 227 ? 22.772 6.587 30.496 1.00 86.06 227 PHE A O 1
ATOM 1843 N N . ARG A 1 228 ? 24.289 6.081 32.078 1.00 82.94 228 ARG A N 1
ATOM 1844 C CA . ARG A 1 228 ? 23.532 6.713 33.167 1.00 82.94 228 ARG A CA 1
ATOM 1845 C C . ARG A 1 228 ? 23.662 8.229 33.036 1.00 82.94 228 ARG A C 1
ATOM 1847 O O . ARG A 1 228 ? 24.766 8.751 32.929 1.00 82.94 228 ARG A O 1
ATOM 1854 N N . ARG A 1 229 ? 22.529 8.938 33.028 1.00 77.12 229 ARG A N 1
ATOM 1855 C CA . ARG A 1 229 ? 22.541 10.397 33.187 1.00 77.12 229 ARG A CA 1
ATOM 1856 C C . ARG A 1 229 ? 23.006 10.714 34.608 1.00 77.12 229 ARG A C 1
ATOM 1858 O O . ARG A 1 229 ? 22.479 10.112 35.544 1.00 77.12 229 ARG A O 1
ATOM 1865 N N . LEU A 1 230 ? 23.998 11.599 34.714 1.00 64.62 230 LEU A N 1
ATOM 1866 C CA . LEU A 1 230 ? 24.346 12.301 35.950 1.00 64.62 230 LEU A CA 1
ATOM 1867 C C . LEU A 1 230 ? 23.193 13.217 36.371 1.00 64.62 230 LEU A C 1
ATOM 1869 O O . LEU A 1 230 ? 22.526 13.760 35.457 1.00 64.62 230 LEU A O 1
#

Foldseek 3Di:
DDDDDPCVVVVVVPVPDDDPPDDPPPPPPDPDDDDDPDDPDDDDQADPVRDGPDDPDDDDDDDQDDDDDDDRVDPVHDDPDDDDDPCPVVVVVVVVVVVVVVPDDDDPDDDPDDDDDPDDPCCVVPNPPPPDDPPPPPPVPDDDDPPDPPPPDDDDPPDDQQDDDPSDVDDDDDDDDDDDDDDDDDDDDPPDDDDDDDDDDPPCPPPPPDDPVRPPVNCCVVPVVVVDDD